Protein AF-A0AAX0YWP4-F1 (afdb_monomer)

Structure (mmCIF, N/CA/C/O backbone):
data_AF-A0AAX0YWP4-F1
#
_entry.id   AF-A0AAX0YWP4-F1
#
loop_
_atom_site.group_PDB
_atom_site.id
_atom_site.type_symbol
_atom_site.label_atom_id
_atom_site.label_alt_id
_atom_site.label_comp_id
_atom_site.label_asym_id
_atom_site.label_entity_id
_atom_site.label_seq_id
_atom_site.pdbx_PDB_ins_code
_atom_site.Cartn_x
_atom_site.Cartn_y
_atom_site.Cartn_z
_atom_site.occupancy
_atom_site.B_iso_or_equiv
_atom_site.auth_seq_id
_atom_site.auth_comp_id
_atom_site.auth_asym_id
_atom_site.auth_atom_id
_atom_site.pdbx_PDB_model_num
ATOM 1 N N . MET A 1 1 ? 90.630 24.408 -26.986 1.00 45.34 1 MET A N 1
ATOM 2 C CA . MET A 1 1 ? 89.270 24.966 -26.785 1.00 45.34 1 MET A CA 1
ATOM 3 C C . MET A 1 1 ? 88.287 23.837 -26.490 1.00 45.34 1 MET A C 1
ATOM 5 O O . MET A 1 1 ? 87.975 23.056 -27.379 1.00 45.34 1 MET A O 1
ATOM 9 N N . ALA A 1 2 ? 87.842 23.709 -25.238 1.00 42.16 2 ALA A N 1
ATOM 10 C CA . ALA A 1 2 ? 86.960 22.633 -24.781 1.00 42.16 2 ALA A CA 1
ATOM 11 C C . ALA A 1 2 ? 85.475 23.024 -24.917 1.00 42.16 2 ALA A C 1
ATOM 13 O O . ALA A 1 2 ? 85.025 23.992 -24.305 1.00 42.16 2 ALA A O 1
ATOM 14 N N . ARG A 1 3 ? 84.688 22.260 -25.690 1.00 45.00 3 ARG A N 1
ATOM 15 C CA . ARG A 1 3 ? 83.223 22.409 -25.766 1.00 45.00 3 ARG A CA 1
ATOM 16 C C . ARG A 1 3 ? 82.549 21.549 -24.692 1.00 45.00 3 ARG A C 1
ATOM 18 O O . ARG A 1 3 ? 82.460 20.331 -24.817 1.00 45.00 3 ARG A O 1
ATOM 25 N N . ARG A 1 4 ? 82.041 22.203 -23.642 1.00 46.50 4 ARG A N 1
ATOM 26 C CA . ARG A 1 4 ? 81.184 21.608 -22.601 1.00 46.50 4 ARG A CA 1
ATOM 27 C C . ARG A 1 4 ? 79.872 21.090 -23.213 1.00 46.50 4 ARG A C 1
ATOM 29 O O . ARG A 1 4 ? 79.006 21.880 -23.581 1.00 46.50 4 ARG A O 1
ATOM 36 N N . ARG A 1 5 ? 79.687 19.767 -23.261 1.00 52.66 5 ARG A N 1
ATOM 37 C CA . ARG A 1 5 ? 78.381 19.130 -23.499 1.00 52.66 5 ARG A CA 1
ATOM 38 C C . ARG A 1 5 ? 77.558 19.188 -22.208 1.00 52.66 5 ARG A C 1
ATOM 40 O O . ARG A 1 5 ? 77.853 18.487 -21.247 1.00 52.66 5 ARG A O 1
ATOM 47 N N . ARG A 1 6 ? 76.523 20.032 -22.175 1.00 51.22 6 ARG A N 1
ATOM 48 C CA . ARG A 1 6 ? 75.499 20.015 -21.118 1.00 51.22 6 ARG A CA 1
ATOM 49 C C . ARG A 1 6 ? 74.566 18.827 -21.356 1.00 51.22 6 ARG A C 1
ATOM 51 O O . ARG A 1 6 ? 73.762 18.848 -22.284 1.00 51.22 6 ARG A O 1
ATOM 58 N N . SER A 1 7 ? 74.651 17.813 -20.500 1.00 51.97 7 SER A N 1
ATOM 59 C CA . SER A 1 7 ? 73.658 16.744 -20.413 1.00 51.97 7 SER A CA 1
ATOM 60 C C . SER A 1 7 ? 72.328 17.321 -19.916 1.00 51.97 7 SER A C 1
ATOM 62 O O . SER A 1 7 ? 72.178 17.642 -18.734 1.00 51.97 7 SER A O 1
ATOM 64 N N . ARG A 1 8 ? 71.340 17.458 -20.802 1.00 53.09 8 ARG A N 1
ATOM 65 C CA . ARG A 1 8 ? 69.950 17.688 -20.397 1.00 53.09 8 ARG A CA 1
ATOM 66 C C . ARG A 1 8 ? 69.374 16.358 -19.908 1.00 53.09 8 ARG A C 1
ATOM 68 O O . ARG A 1 8 ? 68.879 15.562 -20.695 1.00 53.09 8 ARG A O 1
ATOM 75 N N . ARG A 1 9 ? 69.451 16.115 -18.596 1.00 51.19 9 ARG A N 1
ATOM 76 C CA . ARG A 1 9 ? 68.627 15.108 -17.913 1.00 51.19 9 ARG A CA 1
ATOM 77 C C . ARG A 1 9 ? 67.165 15.530 -18.070 1.00 51.19 9 ARG A C 1
ATOM 79 O O . ARG A 1 9 ? 66.702 16.420 -17.358 1.00 51.19 9 ARG A O 1
ATOM 86 N N . SER A 1 10 ? 66.440 14.908 -18.999 1.00 46.84 10 SER A N 1
ATOM 87 C CA . SER A 1 10 ? 64.981 14.988 -19.006 1.00 46.84 10 SER A CA 1
ATOM 88 C C . SER A 1 10 ? 64.471 14.264 -17.759 1.00 46.84 10 SER A C 1
ATOM 90 O O . SER A 1 10 ? 64.474 13.034 -17.690 1.00 46.84 10 SER A O 1
ATOM 92 N N . LYS A 1 11 ? 64.065 15.028 -16.743 1.00 46.12 11 LYS A N 1
ATOM 93 C CA . LYS A 1 11 ? 63.246 14.516 -15.643 1.00 46.12 11 LYS A CA 1
ATOM 94 C C . LYS A 1 11 ? 61.941 13.978 -16.245 1.00 46.12 11 LYS A C 1
ATOM 96 O O . LYS A 1 11 ? 61.057 14.762 -16.577 1.00 46.12 11 LYS A O 1
ATOM 101 N N . ARG A 1 12 ? 61.815 12.652 -16.374 1.00 47.72 12 ARG A N 1
ATOM 102 C CA . ARG A 1 12 ? 60.510 11.982 -16.465 1.00 47.72 12 ARG A CA 1
ATOM 103 C C . ARG A 1 12 ? 59.766 12.293 -15.165 1.00 47.72 12 ARG A C 1
ATOM 105 O O . ARG A 1 12 ? 60.051 11.704 -14.128 1.00 47.72 12 ARG A O 1
ATOM 112 N N . ARG A 1 13 ? 58.868 13.278 -15.205 1.00 43.34 13 ARG A N 1
ATOM 113 C CA . ARG A 1 13 ? 57.856 13.484 -14.166 1.00 43.34 13 ARG A CA 1
ATOM 114 C C . ARG A 1 13 ? 56.865 12.327 -14.283 1.00 43.34 13 ARG A C 1
ATOM 116 O O . ARG A 1 13 ? 56.026 12.333 -15.177 1.00 43.34 13 ARG A O 1
ATOM 123 N N . SER A 1 14 ? 56.978 11.332 -13.407 1.00 47.78 14 SER A N 1
ATOM 124 C CA . SER A 1 14 ? 55.885 10.399 -13.142 1.00 47.78 14 SER A CA 1
ATOM 125 C C . SER A 1 14 ? 54.759 11.187 -12.475 1.00 47.78 14 SER A C 1
ATOM 127 O O . SER A 1 14 ? 54.803 11.475 -11.279 1.00 47.78 14 SER A O 1
ATOM 129 N N . SER A 1 15 ? 53.773 11.592 -13.267 1.00 45.72 15 SER A N 1
ATOM 130 C CA . SER A 1 15 ? 52.517 12.163 -12.787 1.00 45.72 15 SER A CA 1
ATOM 131 C C . SER A 1 15 ? 51.652 11.055 -12.167 1.00 45.72 15 SER A C 1
ATOM 133 O O . SER A 1 15 ? 50.608 10.701 -12.702 1.00 45.72 15 SER A O 1
ATOM 135 N N . ASN A 1 16 ? 52.081 10.503 -11.029 1.00 45.38 16 ASN A N 1
ATOM 136 C CA . ASN A 1 16 ? 51.267 9.627 -10.175 1.00 45.38 16 ASN A CA 1
ATOM 137 C C . ASN A 1 16 ? 50.416 10.468 -9.209 1.00 45.38 16 ASN A C 1
ATOM 139 O O . ASN A 1 16 ? 50.448 10.287 -7.997 1.00 45.38 16 ASN A O 1
ATOM 143 N N . GLY A 1 17 ? 49.675 11.426 -9.759 1.00 49.25 17 GLY A N 1
ATOM 144 C CA . GLY A 1 17 ? 48.792 12.322 -9.019 1.00 49.25 17 GLY A CA 1
ATOM 145 C C . GLY A 1 17 ? 47.368 12.252 -9.549 1.00 49.25 17 GLY A C 1
ATOM 146 O O . GLY A 1 17 ? 46.850 13.275 -9.964 1.00 49.25 17 GLY A O 1
ATOM 147 N N . ASN A 1 18 ? 46.785 11.048 -9.648 1.00 52.53 18 ASN A N 1
ATOM 148 C CA . ASN A 1 18 ? 45.332 10.862 -9.825 1.00 52.53 18 ASN A CA 1
ATOM 149 C C . ASN A 1 18 ? 44.840 9.408 -9.626 1.00 52.53 18 ASN A C 1
ATOM 151 O O . ASN A 1 18 ? 43.768 9.045 -10.109 1.00 52.53 18 ASN A O 1
ATOM 155 N N . SER A 1 19 ? 45.602 8.554 -8.928 1.00 62.81 19 SER A N 1
ATOM 156 C CA . SER A 1 19 ? 45.279 7.118 -8.808 1.00 62.81 19 SER A CA 1
ATOM 157 C C . SER A 1 19 ? 43.918 6.876 -8.138 1.00 62.81 19 SER A C 1
ATOM 159 O O . SER A 1 19 ? 43.088 6.146 -8.663 1.00 62.81 19 SER A O 1
ATOM 161 N N . TYR A 1 20 ? 43.619 7.588 -7.046 1.00 69.12 20 TYR A N 1
ATOM 162 C CA . TYR A 1 20 ? 42.338 7.439 -6.345 1.00 69.12 20 TYR A CA 1
ATOM 163 C C . TYR A 1 20 ? 41.142 7.988 -7.134 1.00 69.12 20 TYR A C 1
ATOM 165 O O . TYR A 1 20 ? 40.104 7.340 -7.193 1.00 69.12 20 TYR A O 1
ATOM 173 N N . GLY A 1 21 ? 41.280 9.152 -7.779 1.00 74.00 21 GLY A N 1
ATOM 174 C CA . GLY A 1 21 ? 40.200 9.740 -8.581 1.00 74.00 21 GLY A CA 1
ATOM 175 C C . GLY A 1 21 ? 39.881 8.923 -9.835 1.00 74.00 21 GLY A C 1
ATOM 176 O O . GLY A 1 21 ? 38.715 8.720 -10.162 1.00 74.00 21 GLY A O 1
ATOM 177 N N . SER A 1 22 ? 40.911 8.396 -10.505 1.00 76.12 22 SER A N 1
ATOM 178 C CA . SER A 1 22 ? 40.728 7.490 -11.645 1.00 76.12 22 SER A CA 1
ATOM 179 C C . SER A 1 22 ? 40.123 6.151 -11.225 1.00 76.12 22 SER A C 1
ATOM 181 O O . SER A 1 22 ? 39.215 5.679 -11.900 1.00 76.12 22 SER A O 1
ATOM 183 N N . PHE A 1 23 ? 40.530 5.597 -10.080 1.00 80.06 23 PHE A N 1
ATOM 184 C CA . PHE A 1 23 ? 39.940 4.377 -9.531 1.00 80.06 23 PHE A CA 1
ATOM 185 C C . PHE A 1 23 ? 38.462 4.554 -9.148 1.00 80.06 23 PHE A C 1
ATOM 187 O O . PHE A 1 23 ? 37.637 3.719 -9.505 1.00 80.06 23 PHE A O 1
ATOM 194 N N . LEU A 1 24 ? 38.097 5.654 -8.476 1.00 83.12 24 LEU A N 1
ATOM 195 C CA . LEU A 1 24 ? 36.700 5.946 -8.124 1.00 83.12 24 LEU A CA 1
ATOM 196 C C . LEU A 1 24 ? 35.819 6.120 -9.364 1.00 83.12 24 LEU A C 1
ATOM 198 O O . LEU A 1 24 ? 34.713 5.585 -9.413 1.00 83.12 24 LEU A O 1
ATOM 202 N N . LEU A 1 25 ? 36.318 6.828 -10.379 1.00 82.12 25 LEU A N 1
ATOM 203 C CA . LEU A 1 25 ? 35.610 6.995 -11.644 1.00 82.12 25 LEU A CA 1
ATOM 204 C C . LEU A 1 25 ? 35.451 5.653 -12.371 1.00 82.12 25 LEU A C 1
ATOM 206 O O . LEU A 1 25 ? 34.367 5.359 -12.872 1.00 82.12 25 LEU A O 1
ATOM 210 N N . GLN A 1 26 ? 36.488 4.812 -12.373 1.00 81.44 26 GLN A N 1
ATOM 211 C CA . GLN A 1 26 ? 36.418 3.478 -12.963 1.00 81.44 26 GLN A CA 1
ATOM 212 C C . GLN A 1 26 ? 35.432 2.563 -12.232 1.00 81.44 26 GLN A C 1
ATOM 214 O O . GLN A 1 26 ? 34.631 1.877 -12.868 1.00 81.44 26 GLN A O 1
ATOM 219 N N . ALA A 1 27 ? 35.439 2.582 -10.898 1.00 82.31 27 ALA A N 1
ATOM 220 C CA . ALA A 1 27 ? 34.488 1.839 -10.080 1.00 82.31 27 ALA A CA 1
ATOM 221 C C . ALA A 1 27 ? 33.047 2.306 -10.338 1.00 82.31 27 ALA A C 1
ATOM 223 O O . ALA A 1 27 ? 32.171 1.475 -10.559 1.00 82.31 27 ALA A O 1
ATOM 224 N N . PHE A 1 28 ? 32.804 3.619 -10.393 1.00 83.88 28 PHE A N 1
ATOM 225 C CA . PHE A 1 28 ? 31.483 4.184 -10.680 1.00 83.88 28 PHE A CA 1
ATOM 226 C C . PHE A 1 28 ? 30.962 3.787 -12.067 1.00 83.88 28 PHE A C 1
ATOM 228 O O . PHE A 1 28 ? 29.824 3.331 -12.197 1.00 83.88 28 PHE A O 1
ATOM 235 N N . VAL A 1 29 ? 31.802 3.909 -13.099 1.00 81.06 29 VAL A N 1
ATOM 236 C CA . VAL A 1 29 ? 31.464 3.478 -14.462 1.00 81.06 29 VAL A CA 1
ATOM 237 C C . VAL A 1 29 ? 31.166 1.983 -14.479 1.00 81.06 29 VAL A C 1
ATOM 239 O O . VAL A 1 29 ? 30.127 1.578 -14.987 1.00 81.06 29 VAL A O 1
ATOM 242 N N . THR A 1 30 ? 32.007 1.164 -13.848 1.00 79.06 30 THR A N 1
ATOM 243 C CA . THR A 1 30 ? 31.821 -0.293 -13.784 1.00 79.06 30 THR A CA 1
ATOM 244 C C . THR A 1 30 ? 30.529 -0.681 -13.055 1.00 79.06 30 THR A C 1
ATOM 246 O O . THR A 1 30 ? 29.804 -1.552 -13.526 1.00 79.06 30 THR A O 1
ATOM 249 N N . VAL A 1 31 ? 30.175 -0.011 -11.954 1.00 82.69 31 VAL A N 1
ATOM 250 C CA . VAL A 1 31 ? 28.895 -0.228 -11.255 1.00 82.69 31 VAL A CA 1
ATOM 251 C C . VAL A 1 31 ? 27.713 0.187 -12.127 1.00 82.69 31 VAL A C 1
ATOM 253 O O . VAL A 1 31 ? 26.734 -0.547 -12.207 1.00 82.69 31 VAL A O 1
ATOM 256 N N . THR A 1 32 ? 27.808 1.323 -12.819 1.00 77.62 32 THR A N 1
ATOM 257 C CA . THR A 1 32 ? 26.760 1.797 -13.738 1.00 77.62 32 THR A CA 1
ATOM 258 C C . THR A 1 32 ? 26.533 0.791 -14.864 1.00 77.62 32 THR A C 1
ATOM 260 O O . THR A 1 32 ? 25.402 0.423 -15.164 1.00 77.62 32 THR A O 1
ATOM 263 N N . VAL A 1 33 ? 27.621 0.289 -15.441 1.00 74.69 33 VAL A N 1
ATOM 264 C CA . VAL A 1 33 ? 27.629 -0.752 -16.468 1.00 74.69 33 VAL A CA 1
ATOM 265 C C . VAL A 1 33 ? 26.945 -2.032 -15.964 1.00 74.69 33 VAL A C 1
ATOM 267 O O . VAL A 1 33 ? 26.064 -2.571 -16.635 1.00 74.69 33 VAL A O 1
ATOM 270 N N . LEU A 1 34 ? 27.306 -2.503 -14.766 1.00 80.06 34 LEU A N 1
ATOM 271 C CA . LEU A 1 34 ? 26.672 -3.670 -14.145 1.00 80.06 34 LEU A CA 1
ATOM 272 C C . LEU A 1 34 ? 25.181 -3.423 -13.893 1.00 80.06 34 LEU A C 1
ATOM 274 O O . LEU A 1 34 ? 24.367 -4.305 -14.152 1.00 80.06 34 LEU A O 1
ATOM 278 N N . LEU A 1 35 ? 24.807 -2.222 -13.450 1.00 81.88 35 LEU A N 1
ATOM 279 C CA . LEU A 1 35 ? 23.417 -1.845 -13.215 1.00 81.88 35 LEU A CA 1
ATOM 280 C C . LEU A 1 35 ? 22.602 -1.854 -14.508 1.00 81.88 35 LEU A C 1
ATOM 282 O O . LEU A 1 35 ? 21.461 -2.284 -14.475 1.00 81.88 35 LEU A O 1
ATOM 286 N N . VAL A 1 36 ? 23.165 -1.456 -15.649 1.00 79.00 36 VAL A N 1
ATOM 287 C CA . VAL A 1 36 ? 22.478 -1.540 -16.949 1.00 79.00 36 VAL A CA 1
ATOM 288 C C . VAL A 1 36 ? 22.310 -2.994 -17.405 1.00 79.00 36 VAL A C 1
ATOM 290 O O . VAL A 1 36 ? 21.219 -3.395 -17.821 1.00 79.00 36 VAL A O 1
ATOM 293 N N . LEU A 1 37 ? 23.371 -3.802 -17.312 1.00 77.31 37 LEU A N 1
ATOM 294 C CA . LEU A 1 37 ? 23.334 -5.217 -17.697 1.00 77.31 37 LEU A CA 1
ATOM 295 C C . LEU A 1 37 ? 22.335 -6.004 -16.848 1.00 77.31 37 LEU A C 1
ATOM 297 O O . LEU A 1 37 ? 21.422 -6.639 -17.373 1.00 77.31 37 LEU A O 1
ATOM 301 N N . PHE A 1 38 ? 22.481 -5.936 -15.526 1.00 84.25 38 PHE A N 1
ATOM 302 C CA . PHE A 1 38 ? 21.567 -6.611 -14.616 1.00 84.25 38 PHE A CA 1
ATOM 303 C C . PHE A 1 38 ? 20.199 -5.941 -14.600 1.00 84.25 38 PHE A C 1
ATOM 305 O O . PHE A 1 38 ? 19.199 -6.633 -14.481 1.00 84.25 38 PHE A O 1
ATOM 312 N N . GLY A 1 39 ? 20.131 -4.623 -14.760 1.00 83.31 39 GLY A N 1
ATOM 313 C CA . GLY A 1 39 ? 18.889 -3.860 -14.783 1.00 83.31 39 GLY A CA 1
ATOM 314 C C . GLY A 1 39 ? 17.995 -4.258 -15.943 1.00 83.31 39 GLY A C 1
ATOM 315 O O . GLY A 1 39 ? 16.829 -4.544 -15.716 1.00 83.31 39 GLY A O 1
ATOM 316 N N . SER A 1 40 ? 18.530 -4.363 -17.162 1.00 83.00 40 SER A N 1
ATOM 317 C CA . SER A 1 40 ? 17.752 -4.804 -18.330 1.00 83.00 40 SER A CA 1
ATOM 318 C C . SER A 1 40 ? 17.212 -6.230 -18.163 1.00 83.00 40 SER A C 1
ATOM 320 O O . SER A 1 40 ? 16.027 -6.476 -18.403 1.00 83.00 40 SER A O 1
ATOM 322 N N . LEU A 1 41 ? 18.039 -7.149 -17.651 1.00 86.56 41 LEU A N 1
ATOM 323 C CA . LEU A 1 41 ? 17.612 -8.503 -17.294 1.00 86.56 41 LEU A CA 1
ATOM 324 C C . LEU A 1 41 ? 16.525 -8.483 -16.207 1.00 86.56 41 LEU A C 1
ATOM 326 O O . LEU A 1 41 ? 15.501 -9.152 -16.339 1.00 86.56 41 LEU A O 1
ATOM 330 N N . LEU A 1 42 ? 16.721 -7.698 -15.145 1.00 87.94 42 LEU A N 1
ATOM 331 C CA . LEU A 1 42 ? 15.770 -7.551 -14.046 1.00 87.94 42 LEU A CA 1
ATOM 332 C C . LEU A 1 42 ? 14.448 -6.961 -14.529 1.00 87.94 42 LEU A C 1
ATOM 334 O O . LEU A 1 42 ? 13.404 -7.464 -14.135 1.00 87.94 42 LEU A O 1
ATOM 338 N N . THR A 1 43 ? 14.457 -5.956 -15.406 1.00 86.00 43 THR A N 1
ATOM 339 C CA . THR A 1 43 ? 13.242 -5.389 -16.007 1.00 86.00 43 THR A CA 1
ATOM 340 C C . THR A 1 43 ? 12.444 -6.467 -16.731 1.00 86.00 43 THR A C 1
ATOM 342 O O . THR A 1 43 ? 11.227 -6.539 -16.564 1.00 86.00 43 THR A O 1
ATOM 345 N N . PHE A 1 44 ? 13.115 -7.352 -17.472 1.00 87.06 44 PHE A N 1
ATOM 346 C CA . PHE A 1 44 ? 12.458 -8.466 -18.151 1.00 87.06 44 PHE A CA 1
ATOM 347 C C . PHE A 1 44 ? 11.921 -9.519 -17.168 1.00 87.06 44 PHE A C 1
ATOM 349 O O . PHE A 1 44 ? 10.785 -9.975 -17.306 1.00 87.06 44 PHE A O 1
ATOM 356 N N . ILE A 1 45 ? 12.692 -9.864 -16.129 1.00 90.12 45 ILE A N 1
ATOM 357 C CA . ILE A 1 45 ? 12.251 -10.768 -15.053 1.00 90.12 45 ILE A CA 1
ATOM 358 C C . ILE A 1 45 ? 11.024 -10.193 -14.338 1.00 90.12 45 ILE A C 1
ATOM 360 O O . ILE A 1 45 ? 10.034 -10.900 -14.147 1.00 90.12 45 ILE A O 1
ATOM 364 N N . PHE A 1 46 ? 11.055 -8.914 -13.962 1.00 88.62 46 PHE A N 1
ATOM 365 C CA . PHE A 1 46 ? 9.936 -8.250 -13.307 1.00 88.62 46 PHE A CA 1
ATOM 366 C C . PHE A 1 46 ? 8.717 -8.200 -14.212 1.00 88.62 46 PHE A C 1
ATOM 368 O O . PHE A 1 46 ? 7.628 -8.536 -13.754 1.00 88.62 46 PHE A O 1
ATOM 375 N N . TRP A 1 47 ? 8.881 -7.879 -15.494 1.00 90.69 47 TRP A N 1
ATOM 376 C CA . TRP A 1 47 ? 7.778 -7.968 -16.440 1.00 90.69 47 TRP A CA 1
ATOM 377 C C . TRP A 1 47 ? 7.160 -9.366 -16.473 1.00 90.69 47 TRP A C 1
ATOM 379 O O . TRP A 1 47 ? 5.947 -9.474 -16.332 1.00 90.69 47 TRP A O 1
ATOM 389 N N . LEU A 1 48 ? 7.957 -10.437 -16.553 1.00 90.75 48 LEU A N 1
ATOM 390 C CA . LEU A 1 48 ? 7.439 -11.810 -16.512 1.00 90.75 48 LEU A CA 1
ATOM 391 C C . LEU A 1 48 ? 6.699 -12.121 -15.203 1.00 90.75 48 LEU A C 1
ATOM 393 O O . LEU A 1 48 ? 5.635 -12.746 -15.227 1.00 90.75 48 LEU A O 1
ATOM 397 N N . ILE A 1 49 ? 7.227 -11.677 -14.058 1.00 90.12 49 ILE A N 1
ATOM 398 C CA . ILE A 1 49 ? 6.577 -11.839 -12.748 1.00 90.12 49 ILE A CA 1
ATOM 399 C C . ILE A 1 49 ? 5.224 -11.123 -12.737 1.00 90.12 49 ILE A C 1
ATOM 401 O O . ILE A 1 49 ? 4.210 -11.722 -12.362 1.00 90.12 49 ILE A O 1
ATOM 405 N N . PHE A 1 50 ? 5.192 -9.861 -13.163 1.00 88.75 50 PHE A N 1
ATOM 406 C CA . PHE A 1 50 ? 3.981 -9.051 -13.183 1.00 88.75 50 PHE A CA 1
ATOM 407 C C . PHE A 1 50 ? 2.978 -9.562 -14.214 1.00 88.75 50 PHE A C 1
ATOM 409 O O . PHE A 1 50 ? 1.801 -9.643 -13.893 1.00 88.75 50 PHE A O 1
ATOM 416 N N . GLU A 1 51 ? 3.405 -10.008 -15.391 1.00 89.69 51 GLU A N 1
ATOM 417 C CA . GLU A 1 51 ? 2.537 -10.586 -16.421 1.00 89.69 51 GLU A CA 1
ATOM 418 C C . GLU A 1 51 ? 1.933 -11.924 -15.960 1.00 89.69 51 GLU A C 1
ATOM 420 O O . GLU A 1 51 ? 0.733 -12.175 -16.102 1.00 89.69 51 GLU A O 1
ATOM 425 N N . ARG A 1 52 ? 2.720 -12.767 -15.280 1.00 89.25 52 ARG A N 1
ATOM 426 C CA . ARG A 1 52 ? 2.190 -13.983 -14.649 1.00 89.25 52 ARG A CA 1
ATOM 427 C C . ARG A 1 52 ? 1.192 -13.642 -13.546 1.00 89.25 52 ARG A C 1
ATOM 429 O O . ARG A 1 52 ? 0.142 -14.279 -13.458 1.00 89.25 52 ARG A O 1
ATOM 436 N N . LYS A 1 53 ? 1.479 -12.633 -12.722 1.00 85.88 53 LYS A N 1
ATOM 437 C CA . LYS A 1 53 ? 0.550 -12.139 -11.696 1.00 85.88 53 LYS A CA 1
ATOM 438 C C . LYS A 1 53 ? -0.730 -11.584 -12.331 1.00 85.88 53 LYS A C 1
ATOM 440 O O . LYS A 1 53 ? -1.820 -11.903 -11.866 1.00 85.88 53 LYS A O 1
ATOM 445 N N . ASN A 1 54 ? -0.605 -10.866 -13.445 1.00 85.69 54 ASN A N 1
ATOM 446 C CA . ASN A 1 54 ? -1.682 -10.257 -14.224 1.00 85.69 54 ASN A CA 1
ATOM 447 C C . ASN A 1 54 ? -2.736 -11.270 -14.679 1.00 85.69 54 ASN A C 1
ATOM 449 O O . ASN A 1 54 ? -3.931 -10.974 -14.629 1.00 85.69 54 ASN A O 1
ATOM 453 N N . SER A 1 55 ? -2.296 -12.470 -15.079 1.00 81.50 55 SER A N 1
ATOM 454 C CA . SER A 1 55 ? -3.182 -13.569 -15.495 1.00 81.50 55 SER A CA 1
ATOM 455 C C . SER A 1 55 ? -4.102 -14.071 -14.375 1.00 81.50 55 SER A C 1
ATOM 457 O O . SER A 1 55 ? -5.187 -14.578 -14.644 1.00 81.50 55 SER A O 1
ATOM 459 N N . ARG A 1 56 ? -3.686 -13.897 -13.115 1.00 80.88 56 ARG A N 1
ATOM 460 C CA . ARG A 1 56 ? -4.432 -14.308 -11.918 1.00 80.88 56 ARG A CA 1
ATOM 461 C C . ARG A 1 56 ? -5.258 -13.179 -11.315 1.00 80.88 56 ARG A C 1
ATOM 463 O O . ARG A 1 56 ? -6.054 -13.426 -10.414 1.00 80.88 56 ARG A O 1
ATOM 470 N N . LEU A 1 57 ? -5.054 -11.942 -11.767 1.00 78.69 57 LEU A N 1
ATOM 471 C CA . LEU A 1 57 ? -5.810 -10.806 -11.263 1.00 78.69 57 LEU A CA 1
ATOM 472 C C . LEU A 1 57 ? -7.249 -10.878 -11.791 1.00 78.69 57 LEU A C 1
ATOM 474 O O . LEU A 1 57 ? -7.443 -11.003 -13.008 1.00 78.69 57 LEU A O 1
ATOM 478 N N . PRO A 1 58 ? -8.260 -10.723 -10.920 1.00 75.50 58 PRO A N 1
ATOM 479 C CA . PRO A 1 58 ? -9.646 -10.691 -11.351 1.00 75.50 58 PRO A CA 1
ATOM 480 C C . PRO A 1 58 ? -9.876 -9.533 -12.328 1.00 75.50 58 PRO A C 1
ATOM 482 O O . PRO A 1 58 ? -9.266 -8.455 -12.235 1.00 75.50 58 PRO A O 1
ATOM 485 N N . LYS A 1 59 ? -10.753 -9.775 -13.305 1.00 78.19 59 LYS A N 1
ATOM 486 C CA . LYS A 1 59 ? -11.277 -8.729 -14.184 1.00 78.19 59 LYS A CA 1
ATOM 487 C C . LYS A 1 59 ? -12.336 -7.970 -13.397 1.00 78.19 59 LYS A C 1
ATOM 489 O O . LYS A 1 59 ? -13.484 -8.394 -13.327 1.00 78.19 59 LYS A O 1
ATOM 494 N N . VAL A 1 60 ? -11.915 -6.886 -12.761 1.00 79.44 60 VAL A N 1
ATOM 495 C CA . VAL A 1 60 ? -12.803 -6.033 -11.978 1.00 79.44 60 VAL A CA 1
ATOM 496 C C . VAL A 1 60 ? -13.480 -5.044 -12.918 1.00 79.44 60 VAL A C 1
ATOM 498 O O . VAL A 1 60 ? -12.803 -4.352 -13.672 1.00 79.44 60 VAL A O 1
ATOM 501 N N . ARG A 1 61 ? -14.816 -5.026 -12.897 1.00 71.00 61 ARG A N 1
ATOM 502 C CA . ARG A 1 61 ? -15.647 -4.084 -13.667 1.00 71.00 61 ARG A CA 1
ATOM 503 C C . ARG A 1 61 ? -16.252 -2.975 -12.802 1.00 71.00 61 ARG A C 1
ATOM 505 O O . ARG A 1 61 ? -16.819 -2.045 -13.349 1.00 71.00 61 ARG A O 1
ATOM 512 N N . SER A 1 62 ? -16.169 -3.101 -11.478 1.00 72.56 62 SER A N 1
ATOM 513 C CA . SER A 1 62 ? -16.812 -2.205 -10.515 1.00 72.56 62 SER A CA 1
ATOM 514 C C . SER A 1 62 ? -15.976 -2.100 -9.245 1.00 72.56 62 SER A C 1
ATOM 516 O O . SER A 1 62 ? -15.358 -3.087 -8.840 1.00 72.56 62 SER A O 1
ATOM 518 N N . ILE A 1 63 ? -16.008 -0.937 -8.592 1.00 75.19 63 ILE A N 1
ATOM 519 C CA . ILE A 1 63 ? -15.381 -0.732 -7.281 1.00 75.19 63 ILE A CA 1
ATOM 520 C C . ILE A 1 63 ? -15.978 -1.646 -6.203 1.00 75.19 63 ILE A C 1
ATOM 522 O O . ILE A 1 63 ? -15.254 -2.097 -5.322 1.00 75.19 63 ILE A O 1
ATOM 526 N N . THR A 1 64 ? -17.242 -2.049 -6.370 1.00 76.56 64 THR A N 1
ATOM 527 C CA . THR A 1 64 ? -17.939 -2.970 -5.458 1.00 76.56 64 THR A CA 1
ATOM 528 C C . THR A 1 64 ? -17.306 -4.361 -5.385 1.00 76.56 64 THR A C 1
ATOM 530 O O . THR A 1 64 ? -17.533 -5.119 -4.449 1.00 76.56 64 THR A O 1
ATOM 533 N N . ALA A 1 65 ? -16.441 -4.714 -6.342 1.00 80.50 65 ALA A N 1
ATOM 534 C CA . ALA A 1 65 ? -15.647 -5.938 -6.255 1.00 80.50 65 ALA A CA 1
ATOM 535 C C . ALA A 1 65 ? -14.636 -5.919 -5.090 1.00 80.50 65 ALA A C 1
ATOM 537 O O . ALA A 1 65 ? -14.071 -6.962 -4.749 1.00 80.50 65 ALA A O 1
ATOM 538 N N . PHE A 1 66 ? -14.375 -4.745 -4.509 1.00 86.31 66 PHE A N 1
ATOM 539 C CA . PHE A 1 66 ? -13.503 -4.567 -3.354 1.00 86.31 66 PHE A CA 1
ATOM 540 C C . PHE A 1 66 ? -14.269 -4.406 -2.042 1.00 86.31 66 PHE A C 1
ATOM 542 O O . PHE A 1 66 ? -13.616 -4.370 -1.004 1.00 86.31 66 PHE A O 1
ATOM 549 N N . ASP A 1 67 ? -15.604 -4.389 -2.059 1.00 85.06 67 ASP A N 1
ATOM 550 C CA . ASP A 1 67 ? -16.424 -4.246 -0.853 1.00 85.06 67 ASP A CA 1
ATOM 551 C C . ASP A 1 67 ? -16.170 -5.379 0.148 1.00 85.06 67 ASP A C 1
ATOM 553 O O . ASP A 1 67 ? -15.582 -6.426 -0.169 1.00 85.06 67 ASP A O 1
ATOM 557 N N . HIS A 1 68 ? -16.587 -5.168 1.395 1.00 87.25 68 HIS A N 1
ATOM 558 C CA . HIS A 1 68 ? -16.502 -6.192 2.429 1.00 87.25 68 HIS A CA 1
ATOM 559 C C . HIS A 1 68 ? -17.196 -7.481 1.996 1.00 87.25 68 HIS A C 1
ATOM 561 O O . HIS A 1 68 ? -18.290 -7.476 1.435 1.00 87.25 68 HIS A O 1
ATOM 567 N N . THR A 1 69 ? -16.552 -8.608 2.285 1.00 89.75 69 THR A N 1
ATOM 568 C CA . THR A 1 69 ? -17.215 -9.908 2.152 1.00 89.75 69 THR A CA 1
ATOM 569 C C . THR A 1 69 ? -18.262 -10.078 3.254 1.00 89.75 69 THR A C 1
ATOM 571 O O . THR A 1 69 ? -18.112 -9.509 4.332 1.00 89.75 69 THR A O 1
ATOM 574 N N . ASP A 1 70 ? -19.272 -10.932 3.062 1.00 89.62 70 ASP A N 1
ATOM 575 C CA . ASP A 1 70 ? -20.298 -11.192 4.093 1.00 89.62 70 ASP A CA 1
ATOM 576 C C . ASP A 1 70 ? -19.692 -11.584 5.450 1.00 89.62 70 ASP A C 1
ATOM 578 O O . ASP A 1 70 ? -20.191 -11.220 6.518 1.00 89.62 70 ASP A O 1
ATOM 582 N N . ARG A 1 71 ? -18.567 -12.309 5.412 1.00 91.44 71 ARG A N 1
ATOM 583 C CA . ARG A 1 71 ? -17.801 -12.696 6.602 1.00 91.44 71 ARG A CA 1
ATOM 584 C C . ARG A 1 71 ? -17.141 -11.496 7.277 1.00 91.44 71 ARG A C 1
ATOM 586 O O . ARG A 1 71 ? -17.137 -11.433 8.502 1.00 91.44 71 ARG A O 1
ATOM 593 N N . GLU A 1 72 ? -16.573 -10.572 6.507 1.00 91.00 72 GLU A N 1
ATOM 594 C CA . GLU A 1 72 ? -15.991 -9.327 7.024 1.00 91.00 72 GLU A CA 1
ATOM 595 C C . GLU A 1 72 ? -17.078 -8.424 7.607 1.00 91.00 72 GLU A C 1
ATOM 597 O O . GLU A 1 72 ? -16.949 -7.999 8.749 1.00 91.00 72 GLU A O 1
ATOM 602 N N . THR A 1 73 ? -18.192 -8.235 6.898 1.00 90.81 73 THR A N 1
ATOM 603 C CA . THR A 1 73 ? -19.344 -7.460 7.378 1.00 90.81 73 THR A CA 1
ATOM 604 C C . THR A 1 73 ? -19.905 -8.036 8.678 1.00 90.81 73 THR A C 1
ATOM 606 O O . THR A 1 73 ? -20.156 -7.305 9.634 1.00 90.81 73 THR A O 1
ATOM 609 N N . SER A 1 74 ? -20.033 -9.364 8.767 1.00 91.75 74 SER A N 1
ATOM 610 C CA . SER A 1 74 ? -20.471 -10.041 9.996 1.00 91.75 74 SER A CA 1
ATOM 611 C C . SER A 1 74 ? -19.509 -9.798 11.163 1.00 91.75 74 SER A C 1
ATOM 613 O O . SER A 1 74 ? -19.951 -9.561 12.287 1.00 91.75 74 SER A O 1
ATOM 615 N N . LYS A 1 75 ? -18.194 -9.816 10.909 1.00 92.81 75 LYS A N 1
ATOM 616 C CA . LYS A 1 75 ? -17.173 -9.518 11.924 1.00 92.81 75 LYS A CA 1
ATOM 617 C C . LYS A 1 75 ? -17.204 -8.058 12.364 1.00 92.81 75 LYS A C 1
ATOM 619 O O . LYS A 1 75 ? -17.166 -7.807 13.563 1.00 92.81 75 LYS A O 1
ATOM 624 N N . ILE A 1 76 ? -17.319 -7.120 11.426 1.00 91.50 76 ILE A N 1
ATOM 625 C CA . ILE A 1 76 ? -17.461 -5.684 11.704 1.00 91.50 76 ILE A CA 1
ATOM 626 C C . ILE A 1 76 ? -18.673 -5.454 12.609 1.00 91.50 76 ILE A C 1
ATOM 628 O O . ILE A 1 76 ? -18.559 -4.819 13.655 1.00 91.50 76 ILE A O 1
ATOM 632 N N . ASN A 1 77 ? -19.819 -6.045 12.268 1.00 91.44 77 ASN A N 1
ATOM 633 C CA . ASN A 1 77 ? -21.035 -5.929 13.070 1.00 91.44 77 ASN A CA 1
ATOM 634 C C . ASN A 1 77 ? -20.874 -6.546 14.466 1.00 91.44 77 ASN A C 1
ATOM 636 O O . ASN A 1 77 ? -21.305 -5.949 15.453 1.00 91.44 77 ASN A O 1
ATOM 640 N N . ALA A 1 78 ? -20.217 -7.705 14.574 1.00 93.19 78 ALA A N 1
ATOM 641 C CA . ALA A 1 78 ? -19.935 -8.338 15.860 1.00 93.19 78 ALA A CA 1
ATOM 642 C C . ALA A 1 78 ? -19.006 -7.483 16.741 1.00 93.19 78 ALA A C 1
ATOM 644 O O . ALA A 1 78 ? -19.288 -7.310 17.928 1.00 93.19 78 ALA A O 1
ATOM 645 N N . LEU A 1 79 ? -17.945 -6.911 16.161 1.00 92.00 79 LEU A N 1
ATOM 646 C CA . LEU A 1 79 ? -17.017 -6.007 16.848 1.00 92.00 79 LEU A CA 1
ATOM 647 C C . LEU A 1 79 ? -17.729 -4.737 17.315 1.00 92.00 79 LEU A C 1
ATOM 649 O O . LEU A 1 79 ? -17.651 -4.399 18.491 1.00 92.00 79 LEU A O 1
ATOM 653 N N . ARG A 1 80 ? -18.518 -4.089 16.448 1.00 92.12 80 ARG A N 1
ATOM 654 C CA . ARG A 1 80 ? -19.316 -2.903 16.809 1.00 92.12 80 ARG A CA 1
ATOM 655 C C . ARG A 1 80 ? -20.308 -3.196 17.937 1.00 92.12 80 ARG A C 1
ATOM 657 O O . ARG A 1 80 ? -20.434 -2.407 18.873 1.00 92.12 80 ARG A O 1
ATOM 664 N N . ALA A 1 81 ? -20.985 -4.343 17.891 1.00 92.19 81 ALA A N 1
ATOM 665 C CA . ALA A 1 81 ? -21.898 -4.766 18.952 1.00 92.19 81 ALA A CA 1
ATOM 666 C C . ALA A 1 81 ? -21.168 -5.107 20.265 1.00 92.19 81 ALA A C 1
ATOM 668 O O . ALA A 1 81 ? -21.734 -4.948 21.347 1.00 92.19 81 ALA A O 1
ATOM 669 N N . SER A 1 82 ? -19.933 -5.610 20.195 1.00 93.31 82 SER A N 1
ATOM 670 C CA . SER A 1 82 ? -19.081 -5.856 21.364 1.00 93.31 82 SER A CA 1
ATOM 671 C C . SER A 1 82 ? -18.612 -4.542 21.992 1.00 93.31 82 SER A C 1
ATOM 673 O O . SER A 1 82 ? -18.887 -4.298 23.165 1.00 93.31 82 SER A O 1
ATOM 675 N N . LEU A 1 83 ? -18.036 -3.642 21.191 1.00 92.25 83 LEU A N 1
ATOM 676 C CA . LEU A 1 83 ? -17.606 -2.307 21.613 1.00 92.25 83 LEU A CA 1
ATOM 677 C C . LEU A 1 83 ? -18.749 -1.528 22.264 1.00 92.25 83 LEU A C 1
ATOM 679 O O . LEU A 1 83 ? -18.596 -0.995 23.359 1.00 92.25 83 LEU A O 1
ATOM 683 N N . SER A 1 84 ? -19.940 -1.540 21.654 1.00 93.00 84 SER A N 1
ATOM 684 C CA . SER A 1 84 ? -21.117 -0.893 22.240 1.00 93.00 84 SER A CA 1
ATOM 685 C C . SER A 1 84 ? -21.455 -1.439 23.632 1.00 93.00 84 SER A C 1
ATOM 687 O O . SER A 1 84 ? -21.806 -0.658 24.514 1.00 93.00 84 SER A O 1
ATOM 689 N N . ARG A 1 85 ? -21.310 -2.750 23.871 1.00 94.44 85 ARG A N 1
ATOM 690 C CA . ARG A 1 85 ? -21.516 -3.345 25.202 1.00 94.44 85 ARG A CA 1
ATOM 691 C C . ARG A 1 85 ? -20.460 -2.880 26.203 1.00 94.44 85 ARG A C 1
ATOM 693 O O . ARG A 1 85 ? -20.827 -2.541 27.327 1.00 94.44 85 ARG A O 1
ATOM 700 N N . HIS A 1 86 ? -19.192 -2.819 25.803 1.00 91.31 86 HIS A N 1
ATOM 701 C CA . HIS A 1 86 ? -18.111 -2.329 26.660 1.00 91.31 86 HIS A CA 1
ATOM 702 C C . HIS A 1 86 ? -18.289 -0.849 27.022 1.00 91.31 86 HIS A C 1
ATOM 704 O O . HIS A 1 86 ? -18.239 -0.510 28.203 1.00 91.31 86 HIS A O 1
ATOM 710 N N . TYR A 1 87 ? -18.609 0.020 26.058 1.00 92.06 87 TYR A N 1
ATOM 711 C CA . TYR A 1 87 ? -18.884 1.431 26.348 1.00 92.06 87 TYR A CA 1
ATOM 712 C C . TYR A 1 87 ? -20.117 1.621 27.228 1.00 92.06 87 TYR A C 1
ATOM 714 O O . TYR A 1 87 ? -20.072 2.405 28.172 1.00 92.06 87 TYR A O 1
ATOM 722 N N . ASN A 1 88 ? -21.200 0.879 26.974 1.00 93.62 88 ASN A N 1
ATOM 723 C CA . ASN A 1 88 ? -22.385 0.925 27.833 1.00 93.62 88 ASN A CA 1
ATOM 724 C C . ASN A 1 88 ? -22.045 0.489 29.264 1.00 93.62 88 ASN A C 1
ATOM 726 O O . ASN A 1 88 ? -22.578 1.045 30.223 1.00 93.62 88 ASN A O 1
ATOM 730 N N . ARG A 1 89 ? -21.143 -0.488 29.429 1.00 94.69 89 ARG A N 1
ATOM 731 C CA . ARG A 1 89 ? -20.692 -0.920 30.752 1.00 94.69 89 ARG A CA 1
ATOM 732 C C . ARG A 1 89 ? -19.843 0.142 31.446 1.00 94.69 89 ARG A C 1
ATOM 734 O O . ARG A 1 89 ? -20.057 0.370 32.633 1.00 94.69 89 ARG A O 1
ATOM 741 N N . LEU A 1 90 ? -18.937 0.804 30.730 1.00 92.00 90 LEU A N 1
ATOM 742 C CA . LEU A 1 90 ? -18.155 1.920 31.272 1.00 92.00 90 LEU A CA 1
ATOM 743 C C . LEU A 1 90 ? -19.052 3.096 31.688 1.00 92.00 90 LEU A C 1
ATOM 745 O O . LEU A 1 90 ? -18.886 3.618 32.788 1.00 92.00 90 LEU A O 1
ATOM 749 N N . ASP A 1 91 ? -20.052 3.450 30.876 1.00 91.50 91 ASP A N 1
ATOM 750 C CA . ASP A 1 91 ? -21.046 4.482 31.215 1.00 91.50 91 ASP A CA 1
ATOM 751 C C . ASP A 1 91 ? -21.877 4.083 32.446 1.00 91.50 91 ASP A C 1
ATOM 753 O O . ASP A 1 91 ? -22.137 4.902 33.328 1.00 91.50 91 ASP A O 1
ATOM 757 N N . GLN A 1 92 ? -22.243 2.803 32.566 1.00 94.12 92 GLN A N 1
ATOM 758 C CA . GLN A 1 92 ? -22.925 2.301 33.756 1.00 94.12 92 GLN A CA 1
ATOM 759 C C . GLN A 1 92 ? -22.037 2.386 35.002 1.00 94.12 92 GLN A C 1
ATOM 761 O O . GLN A 1 92 ? -22.516 2.815 36.045 1.00 94.12 92 GLN A O 1
ATOM 766 N N . ILE A 1 93 ? -20.755 2.020 34.908 1.00 92.50 93 ILE A N 1
ATOM 767 C CA . ILE A 1 93 ? -19.791 2.154 36.013 1.00 92.50 93 ILE A CA 1
ATOM 768 C C . ILE A 1 93 ? -19.662 3.621 36.439 1.00 92.50 93 ILE A C 1
ATOM 770 O O . ILE A 1 93 ? -19.627 3.918 37.633 1.00 92.50 93 ILE A O 1
ATOM 774 N N . GLU A 1 94 ? -19.621 4.544 3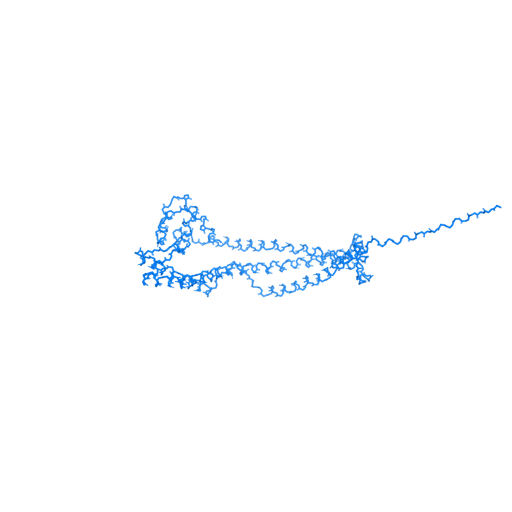5.479 1.00 91.81 94 GLU A N 1
ATOM 775 C CA . GLU A 1 94 ? -19.548 5.974 35.762 1.00 91.81 94 GLU A CA 1
ATOM 776 C C . GLU A 1 94 ? -20.806 6.497 36.469 1.00 91.81 94 GLU A C 1
ATOM 778 O O . GLU A 1 94 ? -20.689 7.221 37.459 1.00 91.81 94 GLU A O 1
ATOM 783 N N . LYS A 1 95 ? -21.997 6.092 36.016 1.00 93.25 95 LYS A N 1
ATOM 784 C CA . LYS A 1 95 ? -23.272 6.423 36.674 1.00 93.25 95 LYS A CA 1
ATOM 785 C C . LYS A 1 95 ? -23.367 5.820 38.071 1.00 93.25 95 LYS A C 1
ATOM 787 O O . LYS A 1 95 ? -23.725 6.513 39.019 1.00 93.25 95 LYS A O 1
ATOM 792 N N . ASP A 1 96 ? -23.030 4.541 38.197 1.00 92.75 96 ASP A N 1
ATOM 793 C CA . ASP A 1 96 ? -23.100 3.799 39.450 1.00 92.75 96 ASP A CA 1
ATOM 794 C C . ASP A 1 96 ? -22.115 4.353 40.487 1.00 92.75 96 ASP A C 1
ATOM 796 O O . ASP A 1 96 ? -22.417 4.324 41.677 1.00 92.75 96 ASP A O 1
ATOM 800 N N . GLY A 1 97 ? -20.949 4.833 40.050 1.00 90.62 97 GLY A N 1
ATOM 801 C CA . GLY A 1 97 ? -19.909 5.417 40.895 1.00 90.62 97 GLY A CA 1
ATOM 802 C C . GLY A 1 97 ? -19.975 6.937 41.040 1.00 90.62 97 GLY A C 1
ATOM 803 O O . GLY A 1 97 ? -19.016 7.517 41.542 1.00 90.62 97 GLY A O 1
ATOM 804 N N . ALA A 1 98 ? -21.049 7.602 40.604 1.00 89.62 98 ALA A N 1
ATOM 805 C CA . ALA A 1 98 ? -21.159 9.065 40.645 1.00 89.62 98 ALA A CA 1
ATOM 806 C C . ALA A 1 98 ? -21.053 9.653 42.068 1.00 89.62 98 ALA A C 1
ATOM 808 O O . ALA A 1 98 ? -20.652 10.802 42.240 1.00 89.62 98 ALA A O 1
ATOM 809 N N . ASP A 1 99 ? -21.386 8.858 43.086 1.00 91.88 99 ASP A N 1
ATOM 810 C CA . ASP A 1 99 ? -21.262 9.179 44.510 1.00 91.88 99 ASP A CA 1
ATOM 811 C C . ASP A 1 99 ? -19.836 8.990 45.063 1.00 91.88 99 ASP A C 1
ATOM 813 O O . ASP A 1 99 ? -19.519 9.447 46.164 1.00 91.88 99 ASP A O 1
ATOM 817 N N . LEU A 1 100 ? -18.951 8.327 44.314 1.00 90.88 100 LEU A N 1
ATOM 818 C CA . LEU A 1 100 ? -17.589 8.023 44.735 1.00 90.88 100 LEU A CA 1
ATOM 819 C C . LEU A 1 100 ? -16.619 9.143 44.346 1.00 90.88 100 LEU A C 1
ATOM 821 O O . LEU A 1 100 ? -16.594 9.640 43.221 1.00 90.88 100 LEU A O 1
ATOM 825 N N . ARG A 1 101 ? -15.716 9.488 45.271 1.00 90.38 101 ARG A N 1
ATOM 826 C CA . ARG A 1 101 ? -14.627 10.433 44.996 1.00 90.38 101 ARG A CA 1
ATOM 827 C C . ARG A 1 101 ? -13.664 9.848 43.955 1.00 90.38 101 ARG A C 1
ATOM 829 O O . ARG A 1 101 ? -13.124 8.760 44.165 1.00 90.38 101 ARG A O 1
ATOM 836 N N . LYS A 1 102 ? -13.402 10.590 42.876 1.00 90.50 102 LYS A N 1
ATOM 837 C CA . LYS A 1 102 ? -12.376 10.268 41.869 1.00 90.50 102 LYS A CA 1
ATOM 838 C C . LYS A 1 102 ? -11.003 10.833 42.266 1.00 90.50 102 LYS A C 1
ATOM 840 O O . LYS A 1 102 ? -10.906 11.810 43.013 1.00 90.50 102 LYS A O 1
ATOM 845 N N . ARG A 1 103 ? -9.943 10.181 41.797 1.00 89.62 103 ARG A N 1
ATOM 846 C CA . ARG A 1 103 ? -8.542 10.613 41.880 1.00 89.62 103 ARG A CA 1
ATOM 847 C C . ARG A 1 103 ? -8.191 11.513 40.684 1.00 89.62 103 ARG A C 1
ATOM 849 O O . ARG A 1 103 ? -8.963 11.624 39.736 1.00 89.62 103 ARG A O 1
ATOM 856 N N . ASN A 1 104 ? -7.004 12.121 40.713 1.00 86.25 104 ASN A N 1
ATOM 857 C CA . ASN A 1 104 ? -6.526 13.016 39.648 1.00 86.25 104 ASN A CA 1
ATOM 858 C C . ASN A 1 104 ? -6.302 12.313 38.297 1.00 86.25 104 ASN A C 1
ATOM 860 O O . ASN A 1 104 ? -6.297 12.976 37.268 1.00 86.25 104 ASN A O 1
ATOM 864 N N . ASP A 1 105 ? -6.125 10.992 38.292 1.00 85.62 105 ASP A N 1
ATOM 865 C CA . ASP A 1 105 ? -5.994 10.166 37.086 1.00 85.62 105 ASP A CA 1
ATOM 866 C C . ASP A 1 105 ? -7.350 9.712 36.511 1.00 85.62 105 ASP A C 1
ATOM 868 O O . ASP A 1 105 ? -7.390 8.929 35.569 1.00 85.62 105 ASP A O 1
ATOM 872 N N . GLY A 1 106 ? -8.468 10.180 37.078 1.00 84.62 106 GLY A N 1
ATOM 873 C CA . GLY A 1 106 ? -9.823 9.865 36.616 1.00 84.62 106 GLY A CA 1
ATOM 874 C C . GLY A 1 106 ? -10.410 8.561 37.169 1.00 84.62 106 GLY A C 1
ATOM 875 O O . GLY A 1 106 ? -11.610 8.334 37.014 1.00 84.62 106 GLY A O 1
ATOM 876 N N . LEU A 1 107 ? -9.616 7.740 37.868 1.00 90.75 107 LEU A N 1
ATOM 877 C CA . LEU A 1 107 ? -10.067 6.500 38.510 1.00 90.75 107 LEU A CA 1
ATOM 878 C C . LEU A 1 107 ? -10.753 6.766 39.860 1.00 90.75 107 LEU A C 1
ATOM 880 O O . LEU A 1 107 ? -10.534 7.791 40.507 1.00 90.75 107 LEU A O 1
ATOM 884 N N . PHE A 1 108 ? -11.581 5.833 40.329 1.00 92.81 108 PHE A N 1
ATOM 885 C CA . PHE A 1 108 ? -12.249 5.950 41.628 1.00 92.81 108 PHE A CA 1
ATOM 886 C C . PHE A 1 108 ? -11.261 5.779 42.790 1.00 92.81 108 PHE A C 1
ATOM 888 O O . PHE A 1 108 ? -10.250 5.084 42.679 1.00 92.81 108 PHE A O 1
ATOM 895 N N . ASN A 1 109 ? -11.548 6.384 43.944 1.00 91.38 109 ASN A N 1
ATOM 896 C CA . ASN A 1 109 ? -10.745 6.176 45.145 1.00 91.38 109 ASN A CA 1
ATOM 897 C C . ASN A 1 109 ? -10.856 4.716 45.637 1.00 91.38 109 ASN A C 1
ATOM 899 O O . ASN A 1 109 ? -11.938 4.222 45.974 1.00 91.38 109 ASN A O 1
ATOM 903 N N . GLU A 1 110 ? -9.710 4.039 45.725 1.00 89.12 110 GLU A N 1
ATOM 904 C CA . GLU A 1 110 ? -9.586 2.630 46.118 1.00 89.12 110 GLU A CA 1
ATOM 905 C C . GLU A 1 110 ? -9.831 2.363 47.608 1.00 89.12 110 GLU A C 1
ATOM 907 O O . GLU A 1 110 ? -9.914 1.203 48.012 1.00 89.12 110 GLU A O 1
ATOM 912 N N . GLN A 1 111 ? -9.967 3.408 48.430 1.00 88.88 111 GLN A N 1
ATOM 913 C CA . GLN A 1 111 ? -10.353 3.267 49.839 1.00 88.88 111 GLN A CA 1
ATOM 914 C C . GLN A 1 111 ? -11.741 2.627 49.998 1.00 88.88 111 GLN A C 1
ATOM 916 O O . GLN A 1 111 ? -12.018 1.998 51.017 1.00 88.88 111 GLN A O 1
ATOM 921 N N . SER A 1 112 ? -12.607 2.748 48.985 1.00 90.31 112 SER A N 1
ATOM 922 C CA . SER A 1 112 ? -13.895 2.055 48.943 1.00 90.31 112 SER A CA 1
ATOM 923 C C . SER A 1 112 ? -13.777 0.722 48.194 1.00 90.31 112 SER A C 1
ATOM 925 O O . SER A 1 112 ? -13.203 0.652 47.105 1.00 90.31 112 SER A O 1
ATOM 927 N N . GLN A 1 113 ? -14.382 -0.346 48.731 1.00 92.31 113 GLN A N 1
ATOM 928 C CA . GLN A 1 113 ? -14.425 -1.645 48.040 1.00 92.31 113 GLN A CA 1
ATOM 929 C C . GLN A 1 113 ? -15.076 -1.531 46.652 1.00 92.31 113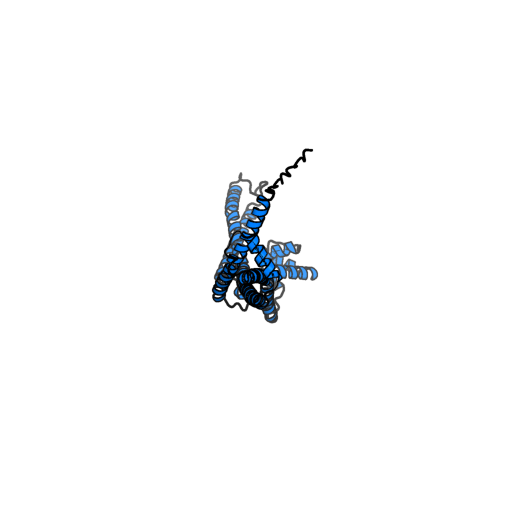 GLN A C 1
ATOM 931 O O . GLN A 1 113 ? -14.641 -2.189 45.708 1.00 92.31 113 GLN A O 1
ATOM 936 N N . ARG A 1 114 ? -16.095 -0.671 46.522 1.00 93.06 114 ARG A N 1
ATOM 937 C CA . ARG A 1 114 ? -16.806 -0.405 45.266 1.00 93.06 114 ARG A CA 1
ATOM 938 C C . ARG A 1 114 ? -15.907 0.292 44.241 1.00 93.06 114 ARG A C 1
ATOM 940 O O . ARG A 1 114 ? -15.806 -0.191 43.119 1.00 93.06 114 ARG A O 1
ATOM 947 N N . GLY A 1 115 ? -15.179 1.336 44.647 1.00 92.94 115 GLY A N 1
ATOM 948 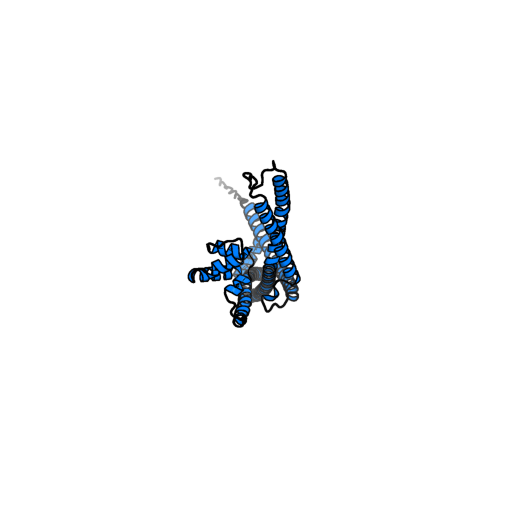C CA . GLY A 1 115 ? -14.218 2.034 43.789 1.00 92.94 115 GLY A CA 1
ATOM 949 C C . GLY A 1 115 ? -13.081 1.128 43.314 1.00 92.94 115 GLY A C 1
ATOM 950 O O . GLY A 1 115 ? -12.757 1.124 42.131 1.00 92.94 115 GLY A O 1
ATOM 951 N N . ARG A 1 116 ? -12.540 0.271 44.194 1.00 94.25 116 ARG A N 1
ATOM 952 C CA . ARG A 1 116 ? -11.529 -0.724 43.795 1.00 94.25 116 ARG A CA 1
ATOM 953 C C . ARG A 1 116 ? -12.068 -1.715 42.754 1.00 94.25 116 ARG A C 1
ATOM 955 O O . ARG A 1 116 ? -11.366 -2.013 41.794 1.00 94.25 116 ARG A O 1
ATOM 962 N N . ARG A 1 117 ? -13.303 -2.210 42.915 1.00 95.50 117 ARG A N 1
ATOM 963 C CA . ARG A 1 117 ? -13.940 -3.116 41.936 1.00 95.50 117 ARG A CA 1
ATOM 964 C C . ARG A 1 117 ? -14.142 -2.442 40.579 1.00 95.50 117 ARG A C 1
ATOM 966 O O . ARG A 1 117 ? -13.801 -3.041 39.567 1.00 95.50 117 ARG A O 1
ATOM 973 N N . PHE A 1 118 ? -14.632 -1.203 40.564 1.00 96.00 118 PHE A N 1
ATOM 974 C CA . PHE A 1 118 ? -14.804 -0.443 39.325 1.00 96.00 118 PHE A CA 1
ATOM 975 C C . PHE A 1 118 ? -13.479 -0.172 38.616 1.00 96.00 118 PHE A C 1
ATOM 977 O O . PHE A 1 118 ? -13.401 -0.364 37.409 1.00 96.00 118 PHE A O 1
ATOM 984 N N . ASN A 1 119 ? -12.417 0.180 39.343 1.00 94.81 119 ASN A N 1
ATOM 985 C CA . ASN A 1 119 ? -11.104 0.387 38.730 1.00 94.81 119 ASN A CA 1
ATOM 986 C C . ASN A 1 119 ? -10.550 -0.892 38.091 1.00 94.81 119 ASN A C 1
ATOM 988 O O . ASN A 1 119 ? -10.020 -0.826 36.987 1.00 94.81 119 ASN A O 1
ATOM 992 N N . LEU A 1 120 ? -10.695 -2.049 38.748 1.00 95.31 120 LEU A N 1
ATOM 993 C CA . LEU A 1 120 ? -10.285 -3.337 38.172 1.00 95.31 120 LEU A CA 1
ATOM 994 C C . LEU A 1 120 ? -11.074 -3.671 36.902 1.00 95.31 120 LEU A C 1
ATOM 996 O O . LEU A 1 120 ? -10.515 -4.189 35.941 1.00 95.31 120 LEU A O 1
ATOM 1000 N N . GLU A 1 121 ? -12.371 -3.366 36.890 1.00 95.44 121 GLU A N 1
ATOM 1001 C CA . GLU A 1 121 ? -13.215 -3.586 35.720 1.00 95.44 121 GLU A CA 1
ATOM 1002 C C . GLU A 1 121 ? -12.850 -2.638 34.568 1.00 95.44 121 GLU A C 1
ATOM 1004 O O . GLU A 1 121 ? -12.712 -3.093 33.436 1.00 95.44 121 GLU A O 1
ATOM 1009 N N . ILE A 1 122 ? -12.587 -1.358 34.851 1.00 93.62 122 ILE A N 1
ATOM 1010 C CA . ILE A 1 122 ? -12.090 -0.386 33.864 1.00 93.62 122 ILE A CA 1
ATOM 1011 C C . ILE A 1 122 ? -10.744 -0.843 33.288 1.00 93.62 122 ILE A C 1
ATOM 1013 O O . ILE A 1 122 ? -10.577 -0.866 32.073 1.00 93.62 122 ILE A O 1
ATOM 1017 N N . GLN A 1 123 ? -9.804 -1.261 34.140 1.00 95.06 123 GLN A N 1
ATOM 1018 C CA . GLN A 1 123 ? -8.487 -1.750 33.714 1.00 95.06 123 GLN A CA 1
ATOM 1019 C C . GLN A 1 123 ? -8.563 -3.022 32.868 1.00 95.06 123 GLN A C 1
ATOM 1021 O O . GLN A 1 123 ? -7.667 -3.273 32.069 1.00 95.06 123 GLN A O 1
ATOM 1026 N N . ARG A 1 124 ? -9.622 -3.820 33.029 1.00 95.81 124 ARG A N 1
ATOM 1027 C CA . ARG A 1 124 ? -9.882 -4.981 32.180 1.00 95.81 124 ARG A CA 1
ATOM 1028 C C . ARG A 1 124 ? -10.526 -4.587 30.850 1.00 95.81 124 ARG A C 1
ATOM 1030 O O . ARG A 1 124 ? -10.111 -5.088 29.816 1.00 95.81 124 ARG A O 1
ATOM 1037 N N . ILE A 1 125 ? -11.533 -3.715 30.878 1.00 94.50 125 ILE A N 1
ATOM 1038 C CA . ILE A 1 125 ? -12.316 -3.352 29.690 1.00 94.50 125 ILE A CA 1
ATOM 1039 C C . ILE A 1 125 ? -11.525 -2.438 28.745 1.00 94.50 125 ILE A C 1
ATOM 1041 O O . ILE A 1 125 ? -11.639 -2.586 27.536 1.00 94.50 125 ILE A O 1
ATOM 1045 N N . SER A 1 126 ? -10.724 -1.508 29.270 1.00 91.88 126 SER A N 1
ATOM 1046 C CA . SER A 1 126 ? -9.973 -0.545 28.451 1.00 91.88 126 SER A CA 1
ATOM 1047 C C . SER A 1 126 ? -9.079 -1.205 27.388 1.00 91.88 126 SER A C 1
ATOM 1049 O O . SER A 1 126 ? -9.248 -0.872 26.220 1.00 91.88 126 SER A O 1
ATOM 1051 N N . PRO A 1 127 ? -8.194 -2.171 27.716 1.00 94.00 127 PRO A N 1
ATOM 1052 C CA . PRO A 1 127 ? -7.378 -2.822 26.690 1.00 94.00 127 PRO A CA 1
ATOM 1053 C C . PRO A 1 127 ? -8.211 -3.666 25.713 1.00 94.00 127 PRO A C 1
ATOM 1055 O O . PRO A 1 127 ? -7.853 -3.765 24.543 1.00 94.00 127 PRO A O 1
ATOM 1058 N N . GLU A 1 128 ? -9.331 -4.251 26.162 1.00 94.38 128 GLU A N 1
ATOM 1059 C CA . GLU A 1 128 ? -10.252 -4.993 25.286 1.00 94.38 128 GLU A CA 1
ATOM 1060 C C . GLU A 1 128 ? -10.916 -4.058 24.253 1.00 94.38 128 GLU A C 1
ATOM 1062 O O . GLU A 1 128 ? -11.122 -4.461 23.108 1.00 94.38 128 GLU A O 1
ATOM 1067 N N . ILE A 1 129 ? -11.229 -2.811 24.632 1.00 93.31 129 ILE A N 1
ATOM 1068 C CA . ILE A 1 129 ? -11.732 -1.781 23.711 1.00 93.31 129 ILE A CA 1
ATOM 1069 C C . ILE A 1 129 ? -10.657 -1.416 22.690 1.00 93.31 129 ILE A C 1
ATOM 1071 O O . ILE A 1 129 ? -10.935 -1.494 21.496 1.00 93.31 129 ILE A O 1
ATOM 1075 N N . ASP A 1 130 ? -9.442 -1.090 23.135 1.00 91.38 130 ASP A N 1
ATOM 1076 C CA . ASP A 1 130 ? -8.349 -0.681 22.242 1.00 91.38 130 ASP A CA 1
ATOM 1077 C C . ASP A 1 130 ? -8.044 -1.768 21.188 1.00 91.38 130 ASP A C 1
ATOM 1079 O O . ASP A 1 130 ? -7.880 -1.487 19.996 1.00 91.38 130 ASP A O 1
ATOM 1083 N N . GLU A 1 131 ? -8.026 -3.041 21.600 1.00 95.25 131 GLU A N 1
ATOM 1084 C CA . GLU A 1 131 ? -7.833 -4.183 20.698 1.00 95.25 131 GLU A CA 1
ATOM 1085 C C . GLU A 1 131 ? -8.992 -4.337 19.696 1.00 95.25 131 GLU A C 1
ATOM 1087 O O . GLU A 1 131 ? -8.773 -4.597 18.503 1.00 95.25 131 GLU A O 1
ATOM 1092 N N . GLN A 1 132 ? -10.234 -4.173 20.158 1.00 94.44 132 GLN A N 1
ATOM 1093 C CA . GLN A 1 132 ? -11.422 -4.270 19.309 1.00 94.44 132 GLN A CA 1
ATOM 1094 C C . GLN A 1 132 ? -11.527 -3.099 18.326 1.00 94.44 132 GLN A C 1
ATOM 1096 O O . GLN A 1 132 ? -11.901 -3.326 17.175 1.00 94.44 132 GLN A O 1
ATOM 1101 N N . GLU A 1 133 ? -11.173 -1.879 18.734 1.00 90.31 133 GLU A N 1
ATOM 1102 C CA . GLU A 1 133 ? -11.094 -0.701 17.864 1.00 90.31 133 GLU A CA 1
ATOM 1103 C C . GLU A 1 133 ? -10.022 -0.883 16.786 1.00 90.31 133 GLU A C 1
ATOM 1105 O O . GLU A 1 133 ? -10.292 -0.681 15.601 1.00 90.31 133 GLU A O 1
ATOM 1110 N N . SER A 1 134 ? -8.829 -1.350 17.169 1.00 91.38 134 SER A N 1
ATOM 1111 C CA . SER A 1 134 ? -7.758 -1.660 16.216 1.00 91.38 134 SER A CA 1
ATOM 1112 C C . SER A 1 134 ? -8.196 -2.728 15.208 1.00 91.38 134 SER A C 1
ATOM 1114 O O . SER A 1 134 ? -8.003 -2.578 13.998 1.00 91.38 134 SER A O 1
ATOM 1116 N N . SER A 1 135 ? -8.860 -3.780 15.692 1.00 92.25 135 SER A N 1
ATOM 1117 C CA . SER A 1 135 ? -9.417 -4.831 14.841 1.00 92.25 135 SER A CA 1
ATOM 1118 C C . SER A 1 135 ? -10.493 -4.290 13.900 1.00 92.25 135 SER A C 1
ATOM 1120 O O . SER A 1 135 ? -10.503 -4.638 12.720 1.00 92.25 135 SER A O 1
ATOM 1122 N N . LEU A 1 136 ? -11.391 -3.437 14.397 1.00 90.56 136 LEU A N 1
ATOM 1123 C CA . LEU A 1 136 ? -12.451 -2.820 13.604 1.00 90.56 136 LEU A CA 1
ATOM 1124 C C . LEU A 1 136 ? -11.859 -1.966 12.479 1.00 90.56 136 LEU A C 1
ATOM 1126 O O . LEU A 1 136 ? -12.199 -2.189 11.320 1.00 90.56 136 LEU A O 1
ATOM 1130 N N . SER A 1 137 ? -10.915 -1.083 12.812 1.00 87.81 137 SER A N 1
ATOM 1131 C CA . SER A 1 137 ? -10.206 -0.241 11.845 1.00 87.81 137 SER A CA 1
ATOM 1132 C C . SER A 1 137 ? -9.504 -1.075 10.769 1.00 87.81 137 SER A C 1
ATOM 1134 O O . SER A 1 137 ? -9.605 -0.773 9.579 1.00 87.81 137 SER A O 1
ATOM 1136 N N . TYR A 1 138 ? -8.861 -2.182 11.158 1.00 91.81 138 TYR A N 1
ATOM 1137 C CA . TYR A 1 138 ? -8.258 -3.110 10.203 1.00 91.81 138 TYR A CA 1
ATOM 1138 C C . TYR A 1 138 ? -9.286 -3.675 9.217 1.00 91.81 138 TYR A C 1
ATOM 1140 O O . TYR A 1 138 ? -9.036 -3.670 8.011 1.00 91.81 138 TYR A O 1
ATOM 1148 N N . TYR A 1 139 ? -10.431 -4.167 9.709 1.00 88.69 139 TYR A N 1
ATOM 1149 C CA . TYR A 1 139 ? -11.462 -4.740 8.842 1.00 88.69 139 TYR A CA 1
ATOM 1150 C C . TYR A 1 139 ? -12.096 -3.691 7.931 1.00 88.69 139 TYR A C 1
ATOM 1152 O O . TYR A 1 139 ? -12.333 -4.004 6.767 1.00 88.69 139 TYR A O 1
ATOM 1160 N N . GLU A 1 140 ? -12.326 -2.474 8.428 1.00 86.19 140 GLU A N 1
ATOM 1161 C CA . GLU A 1 140 ? -12.883 -1.351 7.665 1.00 86.19 140 GLU A CA 1
ATOM 1162 C C . GLU A 1 140 ? -11.941 -0.875 6.544 1.00 86.19 140 GLU A C 1
ATOM 1164 O O . GLU A 1 140 ? -12.411 -0.524 5.466 1.00 86.19 140 GLU A O 1
ATOM 1169 N N . ASP A 1 141 ? -10.617 -0.953 6.721 1.00 90.06 141 ASP A N 1
ATOM 1170 C CA . ASP A 1 141 ? -9.643 -0.563 5.686 1.00 90.06 141 ASP A CA 1
ATOM 1171 C C . ASP A 1 141 ? -9.389 -1.657 4.621 1.00 90.06 141 ASP A C 1
ATOM 1173 O O . ASP A 1 141 ? -8.770 -1.400 3.583 1.00 90.06 141 ASP A O 1
ATOM 1177 N N . LEU A 1 142 ? -9.881 -2.890 4.809 1.00 88.88 142 LEU A N 1
ATOM 1178 C CA . LEU A 1 142 ? -9.646 -3.995 3.861 1.00 88.88 142 LEU A CA 1
ATOM 1179 C C . LEU A 1 142 ? -10.052 -3.688 2.404 1.00 88.88 142 LEU A C 1
ATOM 1181 O O . LEU A 1 142 ? -9.279 -4.047 1.507 1.00 88.88 142 LEU A O 1
ATOM 1185 N N . PRO A 1 143 ? -11.205 -3.055 2.107 1.00 88.00 143 PRO A N 1
ATOM 1186 C CA . PRO A 1 143 ? -11.577 -2.659 0.751 1.00 88.00 143 PRO A CA 1
ATOM 1187 C C . PRO A 1 143 ? -10.545 -1.737 0.112 1.00 88.00 143 PRO A C 1
ATOM 1189 O O . PRO A 1 143 ? -10.080 -1.989 -1.002 1.00 88.00 143 PRO A O 1
ATOM 1192 N N . ASN A 1 144 ? -10.097 -0.728 0.858 1.00 87.62 144 ASN A N 1
ATOM 1193 C CA . ASN A 1 144 ? -9.091 0.224 0.407 1.00 87.62 144 ASN A CA 1
ATOM 1194 C C . ASN A 1 144 ? -7.745 -0.454 0.156 1.00 87.62 144 ASN A C 1
ATOM 1196 O O . ASN A 1 144 ? -7.086 -0.177 -0.850 1.00 87.62 144 ASN A O 1
ATOM 1200 N N . GLN A 1 145 ? -7.335 -1.382 1.020 1.00 89.44 145 GLN A N 1
ATOM 1201 C CA . GLN A 1 145 ? -6.121 -2.174 0.814 1.00 89.44 145 GLN A CA 1
ATOM 1202 C C . GLN A 1 145 ? -6.223 -3.051 -0.437 1.00 89.44 145 GLN A C 1
ATOM 1204 O O . GLN A 1 145 ? -5.280 -3.106 -1.236 1.00 89.44 145 GLN A O 1
ATOM 1209 N N . ARG A 1 146 ? -7.370 -3.711 -0.646 1.00 89.56 146 ARG A N 1
ATOM 1210 C CA . ARG A 1 146 ? -7.629 -4.539 -1.832 1.00 89.56 146 ARG A CA 1
ATOM 1211 C C . ARG A 1 146 ? -7.612 -3.701 -3.112 1.00 89.56 146 ARG A C 1
ATOM 1213 O O . ARG A 1 146 ? -6.944 -4.096 -4.071 1.00 89.56 146 ARG A O 1
ATOM 1220 N N . LEU A 1 147 ? -8.242 -2.527 -3.102 1.00 89.25 147 LEU A N 1
ATOM 1221 C CA . LEU A 1 147 ? -8.236 -1.575 -4.212 1.00 89.25 147 LEU A CA 1
ATOM 1222 C C . LEU A 1 147 ? -6.822 -1.065 -4.515 1.00 89.25 147 LEU A C 1
ATOM 1224 O O . LEU A 1 147 ? -6.368 -1.160 -5.654 1.00 89.25 147 LEU A O 1
ATOM 1228 N N . LYS A 1 148 ? -6.091 -0.569 -3.506 1.00 89.50 148 LYS A N 1
ATOM 1229 C CA . LYS A 1 148 ? -4.709 -0.074 -3.659 1.00 89.50 148 LYS A CA 1
ATOM 1230 C C . LYS A 1 148 ? -3.797 -1.147 -4.245 1.00 89.50 148 LYS A C 1
ATOM 1232 O O . LYS A 1 148 ? -3.029 -0.866 -5.164 1.00 89.50 148 LYS A O 1
ATOM 1237 N N . LYS A 1 149 ? -3.905 -2.381 -3.746 1.00 90.44 149 LYS A N 1
ATOM 1238 C CA . LYS A 1 149 ? -3.133 -3.526 -4.239 1.00 90.44 149 LYS A CA 1
ATOM 1239 C C . LYS A 1 149 ? -3.478 -3.862 -5.687 1.00 90.44 149 LYS A C 1
ATOM 1241 O O . LYS A 1 149 ? -2.573 -4.070 -6.489 1.00 90.44 149 LYS A O 1
ATOM 1246 N N . TRP A 1 150 ? -4.764 -3.894 -6.031 1.00 90.44 150 TRP A N 1
ATOM 1247 C CA . TRP A 1 150 ? -5.199 -4.164 -7.400 1.00 90.44 150 TRP A CA 1
ATOM 1248 C C . TRP A 1 150 ? -4.748 -3.072 -8.375 1.00 90.44 150 TRP A C 1
ATOM 1250 O O . TRP A 1 150 ? -4.224 -3.400 -9.440 1.00 90.44 150 TRP A O 1
ATOM 1260 N N . LEU A 1 151 ? -4.891 -1.796 -7.997 1.00 89.88 151 LEU A N 1
ATOM 1261 C CA . LEU A 1 151 ? -4.428 -0.657 -8.792 1.00 89.88 151 LEU A CA 1
ATOM 1262 C C . LEU A 1 151 ? -2.927 -0.744 -9.037 1.00 89.88 151 LEU A C 1
ATOM 1264 O O . LEU A 1 151 ? -2.509 -0.664 -10.186 1.00 89.88 151 LEU A O 1
ATOM 1268 N N . PHE A 1 152 ? -2.140 -0.971 -7.980 1.00 90.81 152 PHE A N 1
ATOM 1269 C CA . PHE A 1 152 ? -0.695 -1.153 -8.084 1.00 90.81 152 PHE A CA 1
ATOM 1270 C C . PHE A 1 152 ? -0.341 -2.296 -9.040 1.00 90.81 152 PHE A C 1
ATOM 1272 O O . PHE A 1 152 ? 0.454 -2.119 -9.958 1.00 90.81 152 PHE A O 1
ATOM 1279 N N . ASP A 1 153 ? -0.953 -3.465 -8.858 1.00 90.00 153 ASP A N 1
ATOM 1280 C CA . ASP A 1 153 ? -0.635 -4.635 -9.670 1.00 90.00 153 ASP A CA 1
ATOM 1281 C C . ASP A 1 153 ? -0.992 -4.426 -11.149 1.00 90.00 153 ASP A C 1
ATOM 1283 O O . ASP A 1 153 ? -0.225 -4.826 -12.025 1.00 90.00 153 ASP A O 1
ATOM 1287 N N . ARG A 1 154 ? -2.124 -3.776 -11.449 1.00 89.75 154 ARG A N 1
ATOM 1288 C CA . ARG A 1 154 ? -2.532 -3.489 -12.832 1.00 89.75 154 ARG A CA 1
ATOM 1289 C C . ARG A 1 154 ? -1.704 -2.389 -13.482 1.00 89.75 154 ARG A C 1
ATOM 1291 O O . ARG A 1 154 ? -1.296 -2.563 -14.632 1.00 89.75 154 ARG A O 1
ATOM 1298 N N . SER A 1 155 ? -1.436 -1.289 -12.784 1.00 90.00 155 SER A N 1
ATOM 1299 C CA . SER A 1 155 ? -0.641 -0.194 -13.343 1.00 90.00 155 SER A CA 1
ATOM 1300 C C . SER A 1 155 ? 0.803 -0.628 -13.586 1.00 90.00 155 SER A C 1
ATOM 1302 O O . SER A 1 155 ? 1.332 -0.360 -14.660 1.00 90.00 155 SER A O 1
ATOM 1304 N N . MET A 1 156 ? 1.412 -1.393 -12.670 1.00 89.88 156 MET A N 1
ATOM 1305 C CA . MET A 1 156 ? 2.773 -1.914 -12.850 1.00 89.88 156 MET A CA 1
ATOM 1306 C C . MET A 1 156 ? 2.898 -2.798 -14.092 1.00 89.88 156 MET A C 1
ATOM 1308 O O . MET A 1 156 ? 3.871 -2.673 -14.831 1.00 89.88 156 MET A O 1
ATOM 1312 N N . VAL A 1 157 ? 1.913 -3.661 -14.373 1.00 91.00 157 VAL A N 1
ATOM 1313 C CA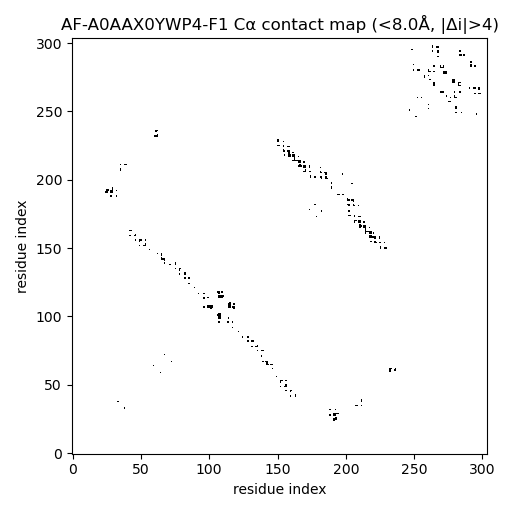 . VAL A 1 157 ? 1.919 -4.488 -15.594 1.00 91.00 157 VAL A CA 1
ATOM 1314 C C . VAL A 1 157 ? 1.934 -3.617 -16.847 1.00 91.00 157 VAL A C 1
ATOM 1316 O O . VAL A 1 157 ? 2.741 -3.848 -17.748 1.00 91.00 157 VAL A O 1
ATOM 1319 N N . LEU A 1 158 ? 1.060 -2.610 -16.911 1.00 89.56 158 LEU A N 1
ATOM 1320 C CA . LEU A 1 158 ? 1.002 -1.692 -18.049 1.00 89.56 158 LEU A CA 1
ATOM 1321 C C . LEU A 1 158 ? 2.313 -0.914 -18.203 1.00 89.56 158 LEU A C 1
ATOM 1323 O O . LEU A 1 158 ? 2.832 -0.803 -19.314 1.00 89.56 158 LEU A O 1
ATOM 1327 N N . SER A 1 159 ? 2.899 -0.462 -17.097 1.00 91.06 159 SER A N 1
ATOM 1328 C CA . SER A 1 159 ? 4.180 0.242 -17.104 1.00 91.06 159 SER A CA 1
ATOM 1329 C C . SER A 1 159 ? 5.340 -0.620 -17.564 1.00 91.06 159 SER A C 1
ATOM 1331 O O . SER A 1 159 ? 6.155 -0.157 -18.357 1.00 91.06 159 SER A O 1
ATOM 1333 N N . PHE A 1 160 ? 5.408 -1.883 -17.139 1.00 90.69 160 PHE A N 1
ATOM 1334 C CA . PHE A 1 160 ? 6.429 -2.804 -17.633 1.00 90.69 160 PHE A CA 1
ATOM 1335 C C . PHE A 1 160 ? 6.251 -3.119 -19.120 1.00 90.69 160 PHE A C 1
ATOM 1337 O O . PHE A 1 160 ? 7.244 -3.182 -19.841 1.00 90.69 160 PHE A O 1
ATOM 1344 N N . ARG A 1 161 ? 5.009 -3.245 -19.609 1.00 91.62 161 ARG A N 1
ATOM 1345 C CA . ARG A 1 161 ? 4.741 -3.406 -21.047 1.00 91.62 161 ARG A CA 1
ATOM 1346 C C . ARG A 1 161 ? 5.233 -2.199 -21.843 1.00 91.62 161 ARG A C 1
ATOM 1348 O O . ARG A 1 161 ? 5.936 -2.385 -22.829 1.00 91.62 161 ARG A O 1
ATOM 1355 N N . ILE A 1 162 ? 4.925 -0.978 -21.397 1.00 92.25 162 ILE A N 1
ATOM 1356 C CA . ILE A 1 162 ? 5.443 0.246 -22.027 1.00 92.25 162 ILE A CA 1
ATOM 1357 C C . ILE A 1 162 ? 6.968 0.295 -21.961 1.00 92.25 162 ILE A C 1
ATOM 1359 O O . ILE A 1 162 ? 7.608 0.566 -22.971 1.00 92.25 162 ILE A O 1
ATOM 1363 N N . SER A 1 163 ? 7.556 0.003 -20.801 1.00 92.38 163 SER A N 1
ATOM 1364 C CA . SER A 1 163 ? 9.007 -0.001 -20.610 1.00 92.38 163 SER A CA 1
ATOM 1365 C C . SER A 1 163 ? 9.696 -0.946 -21.600 1.00 92.38 163 SER A C 1
ATOM 1367 O O . SER A 1 163 ? 10.626 -0.534 -22.288 1.00 92.38 163 SER A O 1
ATOM 1369 N N . ILE A 1 164 ? 9.189 -2.170 -21.769 1.00 91.50 164 ILE A N 1
ATOM 1370 C CA . ILE A 1 164 ? 9.733 -3.134 -22.735 1.00 91.50 164 ILE A CA 1
ATOM 1371 C C . ILE A 1 164 ? 9.513 -2.692 -24.177 1.00 91.50 164 ILE A C 1
ATOM 1373 O O . ILE A 1 164 ? 10.424 -2.824 -24.989 1.00 91.50 164 ILE A O 1
ATOM 1377 N N . LEU A 1 165 ? 8.341 -2.149 -24.511 1.00 94.00 165 LEU A N 1
ATOM 1378 C CA . LEU A 1 165 ? 8.096 -1.623 -25.855 1.00 94.00 165 LEU A CA 1
ATOM 1379 C C . LEU A 1 165 ? 9.073 -0.491 -26.190 1.00 94.00 165 LEU A C 1
ATOM 1381 O O . LEU A 1 165 ? 9.660 -0.501 -27.268 1.00 94.00 165 LEU A O 1
ATOM 1385 N N . ILE A 1 166 ? 9.311 0.430 -25.251 1.00 93.69 166 ILE A N 1
ATOM 1386 C CA . ILE A 1 166 ? 10.317 1.489 -25.394 1.00 93.69 166 ILE A CA 1
ATOM 1387 C C . ILE A 1 166 ? 11.711 0.880 -25.531 1.00 93.69 166 ILE A C 1
ATOM 1389 O O . ILE A 1 166 ? 12.467 1.314 -26.396 1.00 93.69 166 ILE A O 1
ATOM 1393 N N . TYR A 1 167 ? 12.053 -0.130 -24.727 1.00 92.56 167 TYR A N 1
ATOM 1394 C CA . TYR A 1 167 ? 13.343 -0.813 -24.816 1.00 92.56 167 TYR A CA 1
ATOM 1395 C C . TYR A 1 167 ? 13.564 -1.398 -26.215 1.00 92.56 167 TYR A C 1
ATOM 1397 O O . TYR A 1 167 ? 14.545 -1.062 -26.865 1.00 92.56 167 TYR A O 1
ATOM 1405 N N . ILE A 1 168 ? 12.625 -2.208 -26.714 1.00 92.94 168 ILE A N 1
ATOM 1406 C CA . ILE A 1 168 ? 12.729 -2.868 -28.024 1.00 92.94 168 ILE A CA 1
ATOM 1407 C C . ILE A 1 168 ? 12.761 -1.832 -29.155 1.00 92.94 168 ILE A C 1
ATOM 1409 O O . ILE A 1 168 ? 13.607 -1.921 -30.043 1.00 92.94 168 ILE A O 1
ATOM 1413 N N . ALA A 1 169 ? 11.875 -0.832 -29.115 1.00 95.00 169 ALA A N 1
ATOM 1414 C CA . ALA A 1 169 ? 11.792 0.196 -30.150 1.00 95.00 169 ALA A CA 1
ATOM 1415 C C . ALA A 1 169 ? 13.052 1.072 -30.194 1.00 95.00 169 ALA A C 1
ATOM 1417 O O . ALA A 1 169 ? 13.607 1.303 -31.266 1.00 95.00 169 ALA A O 1
ATOM 1418 N N . SER A 1 170 ? 13.534 1.524 -29.033 1.00 92.62 170 SER A N 1
ATOM 1419 C CA . SER A 1 170 ? 14.777 2.297 -28.950 1.00 92.62 170 SER A CA 1
ATOM 1420 C C . SER A 1 170 ? 15.991 1.457 -29.330 1.00 92.62 170 SER A C 1
ATOM 1422 O O . SER A 1 170 ? 16.883 1.970 -29.993 1.00 92.62 170 SER A O 1
ATOM 1424 N N . PHE A 1 171 ? 16.015 0.168 -28.976 1.00 90.94 171 PHE A N 1
ATOM 1425 C CA . PHE A 1 171 ? 17.122 -0.722 -29.323 1.00 90.94 171 PHE A CA 1
ATOM 1426 C C . PHE A 1 171 ? 17.212 -0.889 -30.834 1.00 90.94 171 PHE A C 1
ATOM 1428 O O . PHE A 1 171 ? 18.282 -0.703 -31.406 1.00 90.94 171 PHE A O 1
ATOM 1435 N N . ALA A 1 172 ? 16.080 -1.164 -31.487 1.00 92.56 172 ALA A N 1
ATOM 1436 C CA . ALA A 1 172 ? 16.005 -1.248 -32.939 1.00 92.56 172 ALA A CA 1
ATOM 1437 C C . ALA A 1 172 ? 16.405 0.080 -33.603 1.00 92.56 172 ALA A C 1
ATOM 1439 O O . ALA A 1 172 ? 17.203 0.082 -34.537 1.00 92.56 172 ALA A O 1
ATOM 1440 N N . ALA A 1 173 ? 15.912 1.213 -33.092 1.00 91.94 173 ALA A N 1
ATOM 1441 C CA . ALA A 1 173 ? 16.248 2.531 -33.623 1.00 91.94 173 ALA A CA 1
ATOM 1442 C C . ALA A 1 173 ? 17.745 2.845 -33.495 1.00 91.94 173 ALA A C 1
ATOM 1444 O O . ALA A 1 173 ? 18.365 3.279 -34.46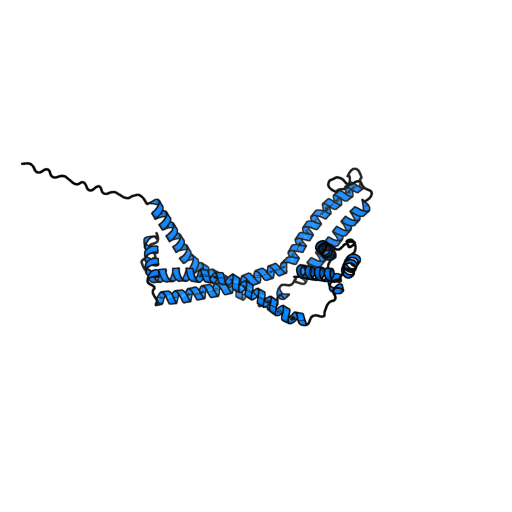1 1.00 91.94 173 ALA A O 1
ATOM 1445 N N . PHE A 1 174 ? 18.348 2.596 -32.332 1.00 90.06 174 PHE A N 1
ATOM 1446 C CA . PHE A 1 174 ? 19.775 2.829 -32.119 1.00 90.06 174 PHE A CA 1
ATOM 1447 C C . PHE A 1 174 ? 20.655 1.863 -32.904 1.00 90.06 174 PHE A C 1
ATOM 1449 O O . PHE A 1 174 ? 21.722 2.264 -33.360 1.00 90.06 174 PHE A O 1
ATOM 1456 N N . TYR A 1 175 ? 20.202 0.624 -33.090 1.00 88.75 175 TYR A N 1
ATOM 1457 C CA . TYR A 1 175 ? 20.916 -0.370 -33.882 1.00 88.75 175 TYR A CA 1
ATOM 1458 C C . TYR A 1 175 ? 20.960 0.009 -35.365 1.00 88.75 175 TYR A C 1
ATOM 1460 O O . TYR A 1 175 ? 21.983 -0.171 -36.007 1.00 88.75 175 TYR A O 1
ATOM 1468 N N . VAL A 1 176 ? 19.869 0.565 -35.901 1.00 91.06 176 VAL A N 1
ATOM 1469 C CA . VAL A 1 176 ? 19.785 0.962 -37.316 1.00 91.06 176 VAL A CA 1
ATOM 1470 C C . VAL A 1 176 ? 20.447 2.316 -37.580 1.00 91.06 176 VAL A C 1
ATOM 1472 O O . VAL A 1 176 ? 21.090 2.491 -38.610 1.00 91.06 176 VAL A O 1
ATOM 1475 N N . LEU A 1 177 ? 20.258 3.291 -36.687 1.00 89.62 177 LEU A N 1
ATOM 1476 C CA . LEU A 1 177 ? 20.709 4.670 -36.908 1.00 89.62 177 LEU A CA 1
ATOM 1477 C C . LEU A 1 177 ? 22.155 4.924 -36.469 1.00 89.62 177 LEU A C 1
ATOM 1479 O O . LEU A 1 177 ? 22.716 5.943 -36.863 1.00 89.62 177 LEU A O 1
ATOM 1483 N N . GLU A 1 178 ? 22.717 4.055 -35.623 1.00 87.12 178 GLU A N 1
ATOM 1484 C CA . GLU A 1 178 ? 24.088 4.133 -35.093 1.00 87.12 178 GLU A CA 1
ATOM 1485 C C . GLU A 1 178 ? 24.547 5.565 -34.744 1.00 87.12 178 GLU A C 1
ATOM 1487 O O . GLU A 1 178 ? 25.543 6.070 -35.274 1.00 87.12 178 GLU A O 1
ATOM 1492 N N . PRO A 1 179 ? 23.825 6.283 -33.865 1.00 85.19 179 PRO A N 1
ATOM 1493 C CA . PRO A 1 179 ? 24.103 7.691 -33.647 1.00 85.19 179 PRO A CA 1
ATOM 1494 C C . PRO A 1 179 ? 25.502 7.905 -33.045 1.00 85.19 179 PRO A C 1
ATOM 1496 O O . PRO A 1 179 ? 25.931 7.208 -32.122 1.00 85.19 179 PRO A O 1
ATOM 1499 N N . THR A 1 180 ? 26.213 8.926 -33.528 1.00 84.94 180 THR A N 1
ATOM 1500 C CA . THR A 1 180 ? 27.626 9.184 -33.186 1.00 84.94 180 THR A CA 1
ATOM 1501 C C . THR A 1 180 ? 27.876 9.370 -31.688 1.00 84.94 180 THR A C 1
ATOM 1503 O O . THR A 1 180 ? 28.887 8.894 -31.168 1.00 84.94 180 THR A O 1
ATOM 1506 N N . TRP A 1 181 ? 26.945 10.005 -30.967 1.00 80.81 181 TRP A N 1
ATOM 1507 C CA . TRP A 1 181 ? 27.029 10.177 -29.512 1.00 80.81 181 TRP A CA 1
ATOM 1508 C C . TRP A 1 181 ? 27.049 8.837 -28.761 1.00 80.81 181 TRP A C 1
ATOM 1510 O O . TRP A 1 181 ? 27.661 8.727 -27.702 1.00 80.81 181 TRP A O 1
ATOM 1520 N N . MET A 1 182 ? 26.426 7.796 -29.314 1.00 80.31 182 MET A N 1
ATOM 1521 C CA . MET A 1 182 ? 26.365 6.474 -28.699 1.00 80.31 182 MET A CA 1
ATOM 1522 C C . MET A 1 182 ? 27.684 5.715 -28.862 1.00 80.31 182 MET A C 1
ATOM 1524 O O . MET A 1 182 ? 28.147 5.072 -27.921 1.00 80.31 182 MET A O 1
ATOM 1528 N N . LEU A 1 183 ? 28.344 5.854 -30.015 1.00 76.06 183 LEU A N 1
ATOM 1529 C CA . LEU A 1 183 ? 29.705 5.347 -30.223 1.00 76.06 183 LEU A CA 1
ATOM 1530 C C . LEU A 1 183 ? 30.698 6.038 -29.273 1.00 76.06 183 LEU A C 1
ATOM 1532 O O . LEU A 1 183 ? 31.563 5.390 -28.677 1.00 76.06 183 LEU A O 1
ATOM 1536 N N . GLN A 1 184 ? 30.535 7.347 -29.058 1.00 82.38 184 GLN A N 1
ATOM 1537 C CA . GLN A 1 184 ? 31.315 8.103 -28.072 1.00 82.38 184 GLN A CA 1
ATOM 1538 C C . GLN A 1 184 ? 31.036 7.639 -26.635 1.00 82.38 184 GLN A C 1
ATOM 1540 O O . GLN A 1 184 ? 31.969 7.468 -25.852 1.00 82.38 184 GLN A O 1
ATOM 1545 N N . LEU A 1 185 ? 29.775 7.370 -26.289 1.00 76.62 185 LEU A N 1
ATOM 1546 C CA . LEU A 1 185 ? 29.407 6.841 -24.976 1.00 76.62 185 LEU A CA 1
ATOM 1547 C C . LEU A 1 185 ? 30.009 5.448 -24.747 1.00 76.62 185 LEU A C 1
ATOM 1549 O O . LEU A 1 185 ? 30.597 5.207 -23.696 1.00 76.62 185 LEU A O 1
ATOM 1553 N N . SER A 1 186 ? 29.916 4.549 -25.731 1.00 75.69 186 SER A N 1
ATOM 1554 C CA . SER A 1 186 ? 30.489 3.200 -25.643 1.00 75.69 186 SER A CA 1
ATOM 1555 C C . SER A 1 186 ? 32.006 3.243 -25.466 1.00 75.69 186 SER A C 1
ATOM 1557 O O . SER A 1 186 ? 32.548 2.549 -24.609 1.00 75.69 186 SER A O 1
ATOM 1559 N N . THR A 1 187 ? 32.704 4.079 -26.239 1.00 77.56 187 THR A N 1
ATOM 1560 C CA . THR A 1 187 ? 34.166 4.225 -26.133 1.00 77.56 187 THR A CA 1
ATOM 1561 C C . THR A 1 187 ? 34.592 4.858 -24.808 1.00 77.56 187 THR A C 1
ATOM 1563 O O . THR A 1 187 ? 35.584 4.426 -24.220 1.00 77.56 187 THR A O 1
ATOM 1566 N N . MET A 1 188 ? 33.832 5.827 -24.282 1.00 78.62 188 MET A N 1
ATOM 1567 C CA . MET A 1 188 ? 34.059 6.358 -22.935 1.00 78.62 188 MET A CA 1
ATOM 1568 C C . MET A 1 188 ? 33.852 5.291 -21.860 1.00 78.62 188 MET A C 1
ATOM 1570 O O . MET A 1 188 ? 34.724 5.103 -21.014 1.00 78.62 188 MET A O 1
ATOM 1574 N N . MET A 1 189 ? 32.735 4.566 -21.906 1.00 74.38 189 MET A N 1
ATOM 1575 C CA . MET A 1 189 ? 32.435 3.513 -20.937 1.00 74.38 189 MET A CA 1
ATOM 1576 C C . MET A 1 189 ? 33.490 2.406 -20.972 1.00 74.38 189 MET A C 1
ATOM 1578 O O . MET A 1 189 ? 33.927 1.972 -19.917 1.00 74.38 189 MET A O 1
ATOM 1582 N N . GLN A 1 190 ? 33.974 2.011 -22.152 1.00 74.50 190 GLN A N 1
ATOM 1583 C CA . GLN A 1 190 ? 35.059 1.037 -22.288 1.00 74.50 190 GLN A CA 1
ATOM 1584 C C . GLN A 1 190 ? 36.379 1.554 -21.703 1.00 74.50 190 GLN A C 1
ATOM 1586 O O . GLN A 1 190 ? 37.041 0.843 -20.957 1.00 74.50 190 GLN A O 1
ATOM 1591 N N . LYS A 1 191 ? 36.756 2.805 -21.995 1.00 79.31 191 LYS A N 1
ATOM 1592 C CA . LYS A 1 191 ? 38.005 3.404 -21.495 1.00 79.31 191 LYS A CA 1
ATOM 1593 C C . LYS A 1 191 ? 38.064 3.463 -19.965 1.00 79.31 191 LYS A C 1
ATOM 1595 O O . LYS A 1 191 ? 39.151 3.437 -19.388 1.00 79.31 191 LYS A O 1
ATOM 1600 N N . TYR A 1 192 ? 36.907 3.599 -19.325 1.00 78.25 192 TYR A N 1
ATOM 1601 C CA . TYR A 1 192 ? 36.789 3.762 -17.881 1.00 78.25 192 TYR A CA 1
ATOM 1602 C C . TYR A 1 192 ? 36.184 2.544 -17.171 1.00 78.25 192 TYR A C 1
ATOM 1604 O O . TYR A 1 192 ? 36.094 2.556 -15.952 1.00 78.25 192 TYR A O 1
ATOM 1612 N N . SER A 1 193 ? 35.788 1.485 -17.871 1.00 72.75 193 SER A N 1
ATOM 1613 C CA . SER A 1 193 ? 35.344 0.249 -17.226 1.00 72.75 193 SER A CA 1
ATOM 1614 C C . SER A 1 193 ? 36.544 -0.624 -16.868 1.00 72.75 193 SER A C 1
ATOM 1616 O O . SER A 1 193 ? 37.537 -0.659 -17.589 1.00 72.75 193 SER A O 1
ATOM 1618 N N . LEU A 1 194 ? 36.442 -1.353 -15.757 1.00 71.31 194 LEU A N 1
ATOM 1619 C CA . LEU A 1 194 ? 37.392 -2.413 -15.400 1.00 71.31 194 LEU A CA 1
ATOM 1620 C C . LEU A 1 194 ? 37.086 -3.742 -16.115 1.00 71.31 194 LEU A C 1
ATOM 1622 O O . LEU A 1 194 ? 37.851 -4.694 -15.989 1.00 71.31 194 LEU A O 1
ATOM 1626 N N . LEU A 1 195 ? 35.957 -3.832 -16.826 1.00 70.50 195 LEU A N 1
ATOM 1627 C CA . LEU A 1 195 ? 35.499 -5.043 -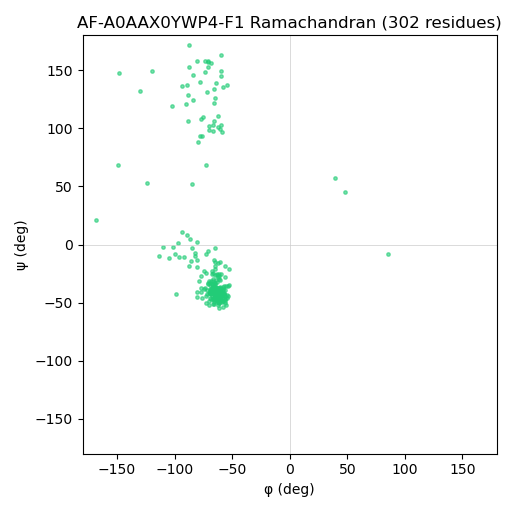17.500 1.00 70.50 195 LEU A CA 1
ATOM 1628 C C . LEU A 1 195 ? 35.790 -4.962 -19.004 1.00 70.50 195 LEU A C 1
ATOM 1630 O O . LEU A 1 195 ? 35.224 -4.129 -19.705 1.00 70.50 195 LEU A O 1
ATOM 1634 N N . ASP A 1 196 ? 36.595 -5.895 -19.516 1.00 65.69 196 ASP A N 1
ATOM 1635 C CA . ASP A 1 196 ? 36.956 -5.985 -20.944 1.00 65.69 196 ASP A CA 1
ATOM 1636 C C . ASP A 1 196 ? 35.896 -6.665 -21.833 1.00 65.69 196 ASP A C 1
ATOM 1638 O O . ASP A 1 196 ? 36.080 -6.789 -23.048 1.00 65.69 196 ASP A O 1
ATOM 1642 N N . PHE A 1 197 ? 34.751 -7.057 -21.256 1.00 60.56 197 PHE A N 1
ATOM 1643 C CA . PHE A 1 197 ? 33.622 -7.691 -21.961 1.00 60.56 197 PHE A CA 1
ATOM 1644 C C . PHE A 1 197 ? 33.130 -6.897 -23.191 1.00 60.56 197 PHE A C 1
ATOM 1646 O O . 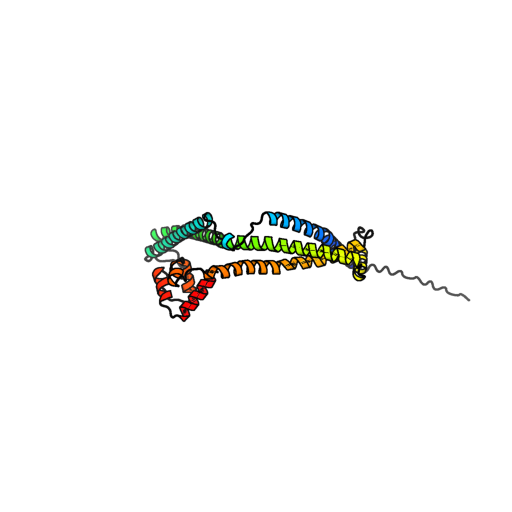PHE A 1 197 ? 32.507 -7.465 -24.085 1.00 60.56 197 PHE A O 1
ATOM 1653 N N . TYR A 1 198 ? 33.422 -5.595 -23.255 1.00 60.06 198 TYR A N 1
ATOM 1654 C CA . TYR A 1 198 ? 32.853 -4.643 -24.215 1.00 60.06 198 TYR A CA 1
ATOM 1655 C C . TYR A 1 198 ? 33.646 -4.449 -25.504 1.00 60.06 198 TYR A C 1
ATOM 1657 O O . TYR A 1 198 ? 33.130 -3.854 -26.449 1.00 60.06 198 TYR A O 1
ATOM 1665 N N . SER A 1 199 ? 34.874 -4.963 -25.573 1.00 59.97 199 SER A N 1
ATOM 1666 C CA . SER A 1 199 ? 35.723 -4.835 -26.765 1.00 59.97 199 SER A CA 1
ATOM 1667 C C . SER A 1 199 ? 35.182 -5.601 -27.978 1.00 59.97 199 SER A C 1
ATOM 1669 O O . SER A 1 199 ? 35.459 -5.221 -29.113 1.00 59.97 199 SER A O 1
ATOM 1671 N N . ALA A 1 200 ? 34.379 -6.645 -27.749 1.00 63.69 200 ALA A N 1
ATOM 1672 C CA . ALA A 1 200 ? 33.857 -7.501 -28.809 1.00 63.69 200 ALA A CA 1
ATOM 1673 C C . ALA A 1 200 ? 32.659 -6.891 -29.564 1.00 63.69 200 ALA A C 1
ATOM 1675 O O . ALA A 1 200 ? 32.512 -7.154 -30.753 1.00 63.69 200 ALA A O 1
ATOM 1676 N N . TYR A 1 201 ? 31.815 -6.076 -28.905 1.00 71.12 201 TYR A N 1
ATOM 1677 C CA . TYR A 1 201 ? 30.571 -5.548 -29.497 1.00 71.12 201 TYR A CA 1
ATOM 1678 C C . TYR A 1 201 ? 30.175 -4.147 -28.967 1.00 71.12 201 TYR A C 1
ATOM 1680 O O . TYR A 1 201 ? 29.155 -4.004 -28.284 1.00 71.12 201 TYR A O 1
ATOM 1688 N N . PRO A 1 202 ? 30.938 -3.084 -29.291 1.00 71.88 202 PRO A N 1
ATOM 1689 C CA . PRO A 1 202 ? 30.691 -1.729 -28.781 1.00 71.88 202 PRO A CA 1
ATOM 1690 C C . PRO A 1 202 ? 29.329 -1.154 -29.208 1.00 71.88 202 PRO A C 1
ATOM 1692 O O . PRO A 1 202 ? 28.634 -0.528 -28.406 1.00 71.88 202 PRO A O 1
ATOM 1695 N N . THR A 1 203 ? 28.890 -1.416 -30.442 1.00 76.31 203 THR A N 1
ATOM 1696 C CA . THR A 1 203 ? 27.599 -0.924 -30.951 1.00 76.31 203 THR A CA 1
ATOM 1697 C C . THR A 1 203 ? 26.418 -1.531 -30.191 1.00 76.31 203 THR A C 1
ATOM 1699 O O . THR A 1 203 ? 25.554 -0.792 -29.727 1.00 76.31 203 THR A O 1
ATOM 1702 N N . LEU A 1 204 ? 26.415 -2.855 -29.975 1.00 79.12 204 LEU A N 1
ATOM 1703 C CA . LEU A 1 204 ? 25.360 -3.555 -29.220 1.00 79.12 204 LEU A CA 1
ATOM 1704 C C . LEU A 1 204 ? 25.303 -3.121 -27.753 1.00 79.12 204 LEU A C 1
ATOM 1706 O O . LEU A 1 204 ? 24.247 -3.145 -27.119 1.00 79.12 204 LEU A O 1
ATOM 1710 N N . TYR A 1 205 ? 26.444 -2.734 -27.193 1.00 76.75 205 TYR A N 1
ATOM 1711 C CA . TYR A 1 205 ? 26.490 -2.241 -25.830 1.00 76.75 205 TYR A CA 1
ATOM 1712 C C . TYR A 1 205 ? 25.889 -0.840 -25.716 1.00 76.75 205 TYR A C 1
ATOM 1714 O O . TYR A 1 205 ? 25.007 -0.609 -24.887 1.00 76.75 205 TYR A O 1
ATOM 1722 N N . GLY A 1 206 ? 26.323 0.082 -26.579 1.00 77.69 206 GLY A N 1
ATOM 1723 C CA . GLY A 1 206 ? 25.782 1.436 -26.615 1.00 77.69 206 GLY A CA 1
ATOM 1724 C C . GLY A 1 206 ? 24.266 1.444 -26.832 1.00 77.69 206 GLY A C 1
ATOM 1725 O O . GLY A 1 206 ? 23.567 2.172 -26.120 1.00 77.69 206 GLY A O 1
ATOM 1726 N N . THR A 1 207 ? 23.755 0.590 -27.737 1.00 85.12 207 THR A N 1
ATOM 1727 C CA . THR A 1 207 ? 22.308 0.459 -27.971 1.00 85.12 207 THR A CA 1
ATOM 1728 C C . THR A 1 207 ? 21.610 -0.005 -26.702 1.00 85.12 207 THR A C 1
ATOM 1730 O O . THR A 1 207 ? 20.668 0.641 -26.256 1.00 85.12 207 THR A O 1
ATOM 1733 N N . SER A 1 208 ? 22.110 -1.069 -26.068 1.00 83.44 208 SER A N 1
ATOM 1734 C CA . SER A 1 208 ? 21.529 -1.634 -24.845 1.00 83.44 208 SER A CA 1
ATOM 1735 C C . SER A 1 208 ? 21.442 -0.611 -23.713 1.00 83.44 208 SER A C 1
ATOM 1737 O O . SER A 1 208 ? 20.415 -0.529 -23.040 1.00 83.44 208 SER A O 1
ATOM 1739 N N . VAL A 1 209 ? 22.499 0.184 -23.512 1.00 83.19 209 VAL A N 1
ATOM 1740 C CA . VAL A 1 209 ? 22.554 1.217 -22.466 1.00 83.19 209 VAL A CA 1
ATOM 1741 C C . VAL A 1 209 ? 21.562 2.335 -22.750 1.00 83.19 209 VAL A C 1
ATOM 1743 O O . VAL A 1 209 ? 20.753 2.663 -21.881 1.00 83.19 209 VAL A O 1
ATOM 1746 N N . GLY A 1 210 ? 21.590 2.900 -23.960 1.00 83.44 210 GLY A N 1
ATOM 1747 C CA . GLY A 1 210 ? 20.665 3.966 -24.343 1.00 83.44 210 GLY A CA 1
ATOM 1748 C C . GLY A 1 210 ? 19.209 3.516 -24.224 1.00 83.44 210 GLY A C 1
ATOM 1749 O O . GLY A 1 210 ? 18.372 4.231 -23.670 1.00 83.44 210 GLY A O 1
ATOM 1750 N N . SER A 1 211 ? 18.920 2.299 -24.684 1.00 88.31 211 SER A N 1
ATOM 1751 C CA . SER A 1 211 ? 17.588 1.706 -24.622 1.00 88.31 211 SER A CA 1
ATOM 1752 C C . SER A 1 211 ? 17.118 1.444 -23.206 1.00 88.31 211 SER A C 1
ATOM 1754 O O . SER A 1 211 ? 15.961 1.716 -22.898 1.00 88.31 211 SER A O 1
ATOM 1756 N N . PHE A 1 212 ? 18.003 0.969 -22.329 1.00 87.00 212 PHE A N 1
ATOM 1757 C CA . PHE A 1 212 ? 17.677 0.745 -20.924 1.00 87.00 212 PHE A CA 1
ATOM 1758 C C . PHE A 1 212 ? 17.359 2.051 -20.183 1.00 87.00 212 PHE A C 1
ATOM 1760 O O . PHE A 1 212 ? 16.423 2.113 -19.380 1.00 87.00 212 PHE A O 1
ATOM 1767 N N . VAL A 1 213 ? 18.110 3.120 -20.459 1.00 86.75 213 VAL A N 1
ATOM 1768 C CA . VAL A 1 213 ? 17.847 4.438 -19.862 1.00 86.75 213 VAL A CA 1
ATOM 1769 C C . VAL A 1 213 ? 16.473 4.952 -20.298 1.00 86.75 213 VAL A C 1
ATOM 1771 O O . VAL A 1 213 ? 15.666 5.340 -19.453 1.00 86.75 213 VAL A O 1
ATOM 1774 N N . LEU A 1 214 ? 16.158 4.881 -21.595 1.00 89.25 214 LEU A N 1
ATOM 1775 C CA . LEU A 1 214 ? 14.845 5.282 -22.110 1.00 89.25 214 LEU A CA 1
ATOM 1776 C C . LEU A 1 214 ? 13.711 4.398 -21.575 1.00 89.25 214 LEU A C 1
ATOM 1778 O O . LEU A 1 214 ? 12.664 4.910 -21.178 1.00 89.25 214 LEU A O 1
ATOM 1782 N N . SER A 1 215 ? 13.906 3.080 -21.506 1.00 91.19 215 SER A N 1
ATOM 1783 C CA . SER A 1 215 ? 12.895 2.165 -20.971 1.00 91.19 215 SER A CA 1
ATOM 1784 C C . SER A 1 215 ? 12.625 2.398 -19.489 1.00 91.19 215 SER A C 1
ATOM 1786 O O . SER A 1 215 ? 11.489 2.238 -19.042 1.00 91.19 215 SER A O 1
ATOM 1788 N N . SER A 1 216 ? 13.642 2.806 -18.728 1.00 87.88 216 SER A N 1
ATOM 1789 C CA . SER A 1 216 ? 13.499 3.151 -17.311 1.00 87.88 216 SER A CA 1
ATOM 1790 C C . SER A 1 216 ? 12.587 4.364 -17.118 1.00 87.88 216 SER A C 1
ATOM 1792 O O . SER A 1 216 ? 11.754 4.357 -16.214 1.00 87.88 216 SER A O 1
ATOM 1794 N N . LEU A 1 217 ? 12.647 5.359 -18.013 1.00 88.00 217 LEU A N 1
ATOM 1795 C CA . LEU A 1 217 ? 11.681 6.468 -18.025 1.00 88.00 217 LEU A CA 1
ATOM 1796 C C . LEU A 1 217 ? 10.256 5.979 -18.311 1.00 88.00 217 LEU A C 1
ATOM 1798 O O . LEU A 1 217 ? 9.297 6.508 -17.755 1.00 88.00 217 LEU A O 1
ATOM 1802 N N . GLY A 1 218 ? 10.113 4.916 -19.105 1.00 85.38 218 GLY A N 1
ATOM 1803 C CA . GLY A 1 218 ? 8.838 4.240 -19.338 1.00 85.38 218 GLY A CA 1
ATOM 1804 C C . GLY A 1 218 ? 8.145 3.753 -18.063 1.00 85.38 218 GLY A C 1
ATOM 1805 O O . GLY A 1 218 ? 6.917 3.714 -18.026 1.00 85.38 218 GLY A O 1
ATOM 1806 N N . LEU A 1 219 ? 8.885 3.448 -16.989 1.00 86.62 219 LEU A N 1
ATOM 1807 C CA . LEU A 1 219 ? 8.295 3.057 -15.701 1.00 86.62 219 LEU A CA 1
ATOM 1808 C C . LEU A 1 219 ? 7.539 4.207 -15.022 1.00 86.62 219 LEU A C 1
ATOM 1810 O O . LEU A 1 219 ? 6.614 3.949 -14.255 1.00 86.62 219 LEU A O 1
ATOM 1814 N N . LEU A 1 220 ? 7.851 5.466 -15.349 1.00 88.62 220 LEU A N 1
ATOM 1815 C CA . LEU A 1 220 ? 7.115 6.631 -14.843 1.00 88.62 220 LEU A CA 1
ATOM 1816 C C . LEU A 1 220 ? 5.657 6.663 -15.330 1.00 88.62 220 LEU A C 1
ATOM 1818 O O . LEU A 1 220 ? 4.816 7.287 -14.684 1.00 88.62 220 LEU A O 1
ATOM 1822 N N . SER A 1 221 ? 5.327 5.926 -16.402 1.00 87.69 221 SER A N 1
ATOM 1823 C CA . SER A 1 221 ? 3.939 5.717 -16.851 1.00 87.69 221 SER A CA 1
ATOM 1824 C C . SER A 1 221 ? 3.031 5.119 -15.768 1.00 87.69 221 SER A C 1
ATOM 1826 O O . SER A 1 221 ? 1.812 5.235 -15.860 1.00 87.69 221 SER A O 1
ATOM 1828 N N . TYR A 1 222 ? 3.608 4.513 -14.723 1.00 89.50 222 TYR A N 1
ATOM 1829 C CA . TYR A 1 222 ? 2.880 3.952 -13.585 1.00 89.50 222 TYR A CA 1
ATOM 1830 C C . TYR A 1 222 ? 1.9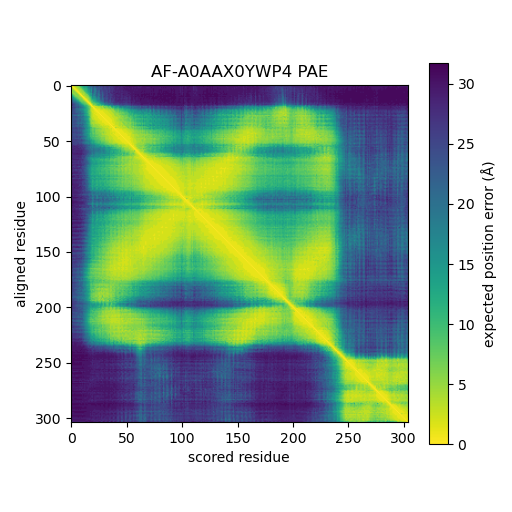47 4.966 -12.931 1.00 89.50 222 TYR A C 1
ATOM 1832 O O . TYR A 1 222 ? 0.802 4.626 -12.636 1.00 89.50 222 TYR A O 1
ATOM 1840 N N . TYR A 1 223 ? 2.418 6.199 -12.728 1.00 87.19 223 TYR A N 1
ATOM 1841 C CA . TYR A 1 223 ? 1.619 7.243 -12.090 1.00 87.19 223 TYR A CA 1
ATOM 1842 C C . TYR A 1 223 ? 0.400 7.590 -12.948 1.00 87.19 223 TYR A C 1
ATOM 1844 O O . TYR A 1 223 ? -0.723 7.555 -12.457 1.00 87.19 223 TYR A O 1
ATOM 1852 N N . PHE A 1 224 ? 0.607 7.762 -14.256 1.00 88.06 224 PHE A N 1
ATOM 1853 C CA . PHE A 1 224 ? -0.473 8.024 -15.206 1.00 88.06 224 PHE A CA 1
ATOM 1854 C C . PHE A 1 224 ? -1.506 6.892 -15.250 1.00 88.06 224 PHE A C 1
ATOM 1856 O O . PHE A 1 224 ? -2.703 7.152 -15.181 1.00 88.06 224 PHE A O 1
ATOM 1863 N N . PHE A 1 225 ? -1.073 5.628 -15.320 1.00 88.06 225 PHE A N 1
ATOM 1864 C CA . PHE A 1 225 ? -2.007 4.497 -15.354 1.00 88.06 225 PHE A CA 1
ATOM 1865 C C . PHE A 1 225 ? -2.746 4.284 -14.045 1.00 88.06 225 PHE A C 1
ATOM 1867 O O . PHE A 1 225 ? -3.900 3.861 -14.055 1.00 88.06 225 PHE A O 1
ATOM 1874 N N . LYS A 1 226 ? -2.088 4.540 -12.915 1.00 86.38 226 LYS A N 1
ATOM 1875 C CA . LYS A 1 226 ? -2.725 4.444 -11.607 1.00 86.38 226 LYS A CA 1
ATOM 1876 C C . LYS A 1 226 ? -3.879 5.442 -11.500 1.00 86.38 226 LYS A C 1
ATOM 1878 O O . LYS A 1 226 ? -4.960 5.049 -11.062 1.00 86.38 226 LYS A O 1
ATOM 1883 N N . ASP A 1 227 ? -3.660 6.680 -11.931 1.00 85.06 227 ASP A N 1
ATOM 1884 C CA . ASP A 1 227 ? -4.670 7.738 -11.875 1.00 85.06 227 ASP A CA 1
ATOM 1885 C C . ASP A 1 227 ? -5.789 7.513 -12.904 1.00 85.06 227 ASP A C 1
ATOM 1887 O O . ASP A 1 227 ? -6.964 7.600 -12.553 1.00 85.06 227 ASP A O 1
ATOM 1891 N N . ASP A 1 228 ? -5.453 7.107 -14.134 1.00 86.56 228 ASP A N 1
ATOM 1892 C CA . ASP A 1 228 ? -6.432 6.770 -15.181 1.00 86.56 228 ASP A CA 1
ATOM 1893 C C . ASP A 1 228 ? -7.335 5.587 -14.783 1.00 86.56 228 ASP A C 1
ATOM 1895 O O . ASP A 1 228 ? -8.556 5.654 -14.924 1.00 86.56 228 ASP A O 1
ATOM 1899 N N . LEU A 1 229 ? -6.767 4.511 -14.224 1.00 84.38 229 LEU A N 1
ATOM 1900 C CA . LEU A 1 229 ? -7.551 3.365 -13.747 1.00 84.38 229 LEU A CA 1
ATOM 1901 C C . LEU A 1 229 ? -8.456 3.740 -12.571 1.00 84.38 229 LEU A C 1
ATOM 1903 O O . LEU A 1 229 ? -9.589 3.261 -12.501 1.00 84.38 229 LEU A O 1
ATOM 1907 N N . LYS A 1 230 ? -7.972 4.594 -11.661 1.00 82.31 230 LYS A N 1
ATOM 1908 C CA . LYS A 1 230 ? -8.777 5.103 -10.548 1.00 82.31 230 LYS A CA 1
ATOM 1909 C C . LYS A 1 230 ? -9.948 5.946 -11.065 1.00 82.31 230 LYS A C 1
ATOM 1911 O O . LYS A 1 230 ? -11.076 5.714 -10.642 1.00 82.31 230 LYS A O 1
ATOM 1916 N N . GLY A 1 231 ? -9.697 6.854 -12.011 1.00 80.06 231 GLY A N 1
ATOM 1917 C CA . GLY A 1 231 ? -10.728 7.684 -12.640 1.00 80.06 231 GLY A CA 1
ATOM 1918 C C . GLY A 1 231 ? -11.775 6.860 -13.391 1.00 80.06 231 GLY A C 1
ATOM 1919 O O . GLY A 1 231 ? -12.969 7.048 -13.192 1.00 80.06 231 GLY A O 1
ATOM 1920 N N . LYS A 1 232 ? -11.353 5.861 -14.177 1.00 81.06 232 LYS A N 1
ATOM 1921 C CA . LYS A 1 232 ? -12.273 4.954 -14.888 1.00 81.06 232 LYS A CA 1
ATOM 1922 C C . LYS A 1 232 ? -13.174 4.155 -13.950 1.00 81.06 232 LYS A C 1
ATOM 1924 O O . LYS A 1 232 ? -14.334 3.932 -14.280 1.00 81.06 232 LYS A O 1
ATOM 1929 N N . LEU A 1 233 ? -12.661 3.727 -12.794 1.00 77.38 233 LEU A N 1
ATOM 1930 C CA . LEU A 1 233 ? -13.480 3.051 -11.785 1.00 77.38 233 LEU A CA 1
ATOM 1931 C C . LEU A 1 233 ? -14.513 3.986 -11.146 1.00 77.38 233 LEU A C 1
ATOM 1933 O O . LEU A 1 233 ? -15.600 3.525 -10.813 1.00 77.38 233 LEU A O 1
ATOM 1937 N N . HIS A 1 234 ? -14.172 5.265 -10.976 1.00 70.88 234 HIS A N 1
ATOM 1938 C CA . HIS A 1 234 ? -15.050 6.267 -10.374 1.00 70.88 234 HIS A CA 1
ATOM 1939 C C . HIS A 1 234 ? -16.136 6.757 -11.347 1.00 70.88 234 HIS A C 1
ATOM 1941 O O . HIS A 1 234 ? -17.303 6.832 -10.989 1.00 70.88 234 HIS A O 1
ATOM 1947 N N . ASN A 1 235 ? -15.800 6.982 -12.618 1.00 62.50 235 ASN A N 1
ATOM 1948 C CA . ASN A 1 235 ? -16.776 7.456 -13.607 1.00 62.50 235 ASN A CA 1
ATOM 1949 C C . ASN A 1 235 ? -17.817 6.384 -13.964 1.00 62.50 235 ASN A C 1
ATOM 1951 O O . ASN A 1 235 ? -18.976 6.698 -14.211 1.00 62.50 235 ASN A O 1
ATOM 1955 N N . HIS A 1 236 ? -17.439 5.099 -13.932 1.00 57.94 236 HIS A N 1
ATOM 1956 C CA . HIS A 1 236 ? -18.390 3.998 -14.144 1.00 57.94 236 HIS A CA 1
ATOM 1957 C C . HIS A 1 236 ? -19.376 3.814 -12.972 1.00 57.94 236 HIS A C 1
ATOM 1959 O O . HIS A 1 236 ? -20.277 2.975 -13.035 1.00 57.94 236 HIS A O 1
ATOM 1965 N N . PHE A 1 237 ? -19.174 4.574 -11.893 1.00 55.69 237 PHE A N 1
ATOM 1966 C CA . PHE A 1 237 ? -20.017 4.611 -10.710 1.00 55.69 237 PHE A CA 1
ATOM 1967 C C . PHE A 1 237 ? -20.983 5.801 -10.739 1.00 55.69 237 PHE A C 1
ATOM 1969 O O . PHE A 1 237 ? -22.165 5.580 -10.492 1.00 55.69 237 PHE A O 1
ATOM 1976 N N . GLU A 1 238 ? -20.547 7.002 -11.141 1.00 52.09 238 GLU A N 1
ATOM 1977 C CA . GLU A 1 238 ? -21.462 8.146 -11.326 1.00 52.09 238 GLU A CA 1
ATOM 1978 C C . GLU A 1 238 ? -22.568 7.831 -12.347 1.00 52.09 238 GLU A C 1
ATOM 1980 O O . GLU A 1 238 ? -23.739 8.104 -12.099 1.00 52.09 238 GLU A O 1
ATOM 1985 N N . GLU A 1 239 ? -22.230 7.117 -13.425 1.00 48.31 239 GLU A N 1
ATOM 1986 C CA . GLU A 1 239 ? -23.185 6.685 -14.459 1.00 48.31 239 GLU A CA 1
ATOM 1987 C C . GLU A 1 239 ? -24.234 5.667 -13.946 1.00 48.31 239 GLU A C 1
ATOM 1989 O O . GLU A 1 239 ? -25.226 5.402 -14.616 1.00 48.31 239 GLU A O 1
ATOM 1994 N N . LYS A 1 240 ? -24.036 5.083 -12.751 1.00 44.19 240 LYS A N 1
ATOM 1995 C CA . LYS A 1 240 ? -24.981 4.154 -12.098 1.00 44.19 240 LYS A CA 1
ATOM 1996 C C . LYS A 1 240 ? -25.610 4.692 -10.812 1.00 44.19 240 LYS A C 1
ATOM 1998 O O . LYS A 1 240 ? -26.524 4.059 -10.284 1.00 44.19 240 LYS A O 1
ATOM 2003 N N . GLU A 1 241 ? -25.140 5.815 -10.276 1.00 45.09 241 GLU A N 1
ATOM 2004 C CA . GLU A 1 241 ? -25.746 6.439 -9.095 1.00 45.09 241 GLU A CA 1
ATOM 2005 C C . GLU A 1 241 ? -26.992 7.271 -9.415 1.00 45.09 241 GLU A C 1
ATOM 2007 O O . GLU A 1 241 ? -27.826 7.439 -8.524 1.00 45.09 241 GLU A O 1
ATOM 2012 N N . GLU A 1 242 ? -27.194 7.689 -10.671 1.00 47.12 242 GLU A N 1
ATOM 2013 C CA . GLU A 1 242 ? -28.420 8.384 -11.108 1.00 47.12 242 GLU A CA 1
ATOM 2014 C C . GLU A 1 242 ? -29.712 7.558 -10.933 1.00 47.12 242 GLU A C 1
ATOM 2016 O O . GLU A 1 242 ? -30.803 8.126 -10.926 1.00 47.12 242 GLU A O 1
ATOM 2021 N N . GLU A 1 243 ? -29.622 6.240 -10.716 1.00 44.56 243 GLU A N 1
ATOM 2022 C CA . GLU A 1 243 ? -30.787 5.366 -10.499 1.00 44.56 243 GLU A CA 1
ATOM 2023 C C . GLU A 1 243 ? -31.102 5.075 -9.017 1.00 44.56 243 GLU A C 1
ATOM 2025 O O . GLU A 1 243 ? -32.046 4.334 -8.723 1.00 44.56 243 GLU A O 1
ATOM 2030 N N . ARG A 1 244 ? -30.353 5.625 -8.046 1.00 42.91 244 ARG A N 1
ATOM 2031 C CA . ARG A 1 244 ? -30.663 5.382 -6.624 1.00 42.91 244 ARG A CA 1
ATOM 2032 C C . ARG A 1 244 ? -31.847 6.240 -6.156 1.00 42.91 244 ARG A C 1
ATOM 2034 O O . ARG A 1 244 ? -31.922 7.421 -6.492 1.00 42.91 244 ARG A O 1
ATOM 2041 N N . PRO A 1 245 ? -32.761 5.691 -5.331 1.00 46.03 245 PRO A N 1
ATOM 2042 C CA . PRO A 1 245 ? -33.819 6.490 -4.723 1.00 46.03 245 PRO A CA 1
ATOM 2043 C C . PRO A 1 245 ? -33.189 7.623 -3.903 1.00 46.03 245 PRO A C 1
ATOM 2045 O O . PRO A 1 245 ? -32.220 7.398 -3.177 1.00 46.03 245 PRO A O 1
ATOM 2048 N N . LYS A 1 246 ? -33.726 8.844 -4.025 1.00 49.62 246 LYS A N 1
ATOM 2049 C CA . LYS A 1 246 ? -33.341 9.983 -3.180 1.00 49.62 246 LYS A CA 1
ATOM 2050 C C . LYS A 1 246 ? -33.615 9.625 -1.717 1.00 49.62 246 LYS A C 1
ATOM 2052 O O . LYS A 1 246 ? -34.747 9.755 -1.262 1.00 49.62 246 LYS A O 1
ATOM 2057 N N . TYR A 1 247 ? -32.594 9.163 -1.002 1.00 58.00 247 TYR A N 1
ATOM 2058 C CA . TYR A 1 247 ? -32.646 9.024 0.449 1.00 58.00 247 TYR A CA 1
ATOM 2059 C C . TYR A 1 247 ? -32.760 10.416 1.063 1.00 58.00 247 TYR A C 1
ATOM 2061 O O . TYR A 1 247 ? -32.054 11.342 0.653 1.00 58.00 247 TYR A O 1
ATOM 2069 N N . THR A 1 248 ? -33.665 10.579 2.023 1.00 73.56 248 THR A N 1
ATOM 2070 C CA . THR A 1 248 ? -33.751 11.829 2.776 1.00 73.56 248 THR A CA 1
ATOM 2071 C C . THR A 1 248 ? -32.573 11.923 3.750 1.00 73.56 248 THR A C 1
ATOM 2073 O O . THR A 1 248 ? -31.973 10.912 4.122 1.00 73.56 248 THR A O 1
ATOM 2076 N N . LEU A 1 249 ? -32.217 13.139 4.179 1.00 71.38 249 LEU A N 1
ATOM 2077 C CA . LEU A 1 249 ? -31.174 13.348 5.194 1.00 71.38 249 LEU A CA 1
ATOM 2078 C C . LEU A 1 249 ? -31.460 12.525 6.462 1.00 71.38 249 LEU A C 1
ATOM 2080 O O . LEU A 1 249 ? -30.544 11.982 7.071 1.00 71.38 249 LEU A O 1
ATOM 2084 N N . GLU A 1 250 ? -32.734 12.384 6.820 1.00 75.25 250 GLU A N 1
ATOM 2085 C CA . GLU A 1 250 ? -33.171 11.576 7.952 1.00 75.25 250 GLU A CA 1
ATOM 2086 C C . GLU A 1 250 ? -32.842 10.087 7.769 1.00 75.25 250 GLU A C 1
ATOM 2088 O O . GLU A 1 250 ? -32.277 9.486 8.682 1.00 75.25 250 GLU A O 1
ATOM 2093 N N . ASP A 1 251 ? -33.082 9.512 6.587 1.00 73.81 251 ASP A N 1
ATOM 2094 C CA . ASP A 1 251 ? -32.736 8.113 6.290 1.00 73.81 251 ASP A CA 1
ATOM 2095 C C . ASP A 1 251 ? -31.224 7.867 6.420 1.00 73.81 251 ASP A C 1
ATOM 2097 O O . ASP A 1 251 ? -30.777 6.866 6.991 1.00 73.81 251 ASP A O 1
ATOM 2101 N N . ILE A 1 252 ? -30.419 8.821 5.939 1.00 73.56 252 ILE A N 1
ATOM 2102 C CA . ILE A 1 252 ? -28.956 8.766 6.024 1.00 73.56 252 ILE A CA 1
ATOM 2103 C C . ILE A 1 252 ? -28.515 8.857 7.489 1.00 73.56 252 ILE A C 1
ATOM 2105 O O . ILE A 1 252 ? -27.745 8.014 7.950 1.00 73.56 252 ILE A O 1
ATOM 2109 N N . LEU A 1 253 ? -29.047 9.808 8.258 1.00 78.75 253 LEU A N 1
ATOM 2110 C CA . LEU A 1 253 ? -28.722 9.981 9.675 1.00 78.75 253 LEU A CA 1
ATOM 2111 C C . LEU A 1 253 ? -29.148 8.774 10.526 1.00 78.75 253 LEU A C 1
ATOM 2113 O O . LEU A 1 253 ? -28.425 8.366 11.440 1.00 78.75 253 LEU A O 1
ATOM 2117 N N . GLN A 1 254 ? -30.289 8.156 10.213 1.00 78.62 254 GLN A N 1
ATOM 2118 C CA . GLN A 1 254 ? -30.749 6.939 10.879 1.00 78.62 254 GLN A CA 1
ATOM 2119 C C . GLN A 1 254 ? -29.841 5.737 10.588 1.00 78.62 254 GLN A C 1
ATOM 2121 O O . GLN A 1 254 ? -29.672 4.883 11.467 1.00 78.62 254 GLN A O 1
ATOM 2126 N N . SER A 1 255 ? -29.194 5.688 9.421 1.00 75.12 255 SER A N 1
ATOM 2127 C CA . SER A 1 255 ? -28.266 4.610 9.056 1.00 75.12 255 SER A CA 1
ATOM 2128 C C . SER A 1 255 ? -26.906 4.675 9.777 1.00 75.12 255 SER A C 1
ATOM 2130 O O . SER A 1 255 ? -26.251 3.646 9.953 1.00 75.12 255 SER A O 1
ATOM 2132 N N . LEU A 1 256 ? -26.496 5.851 10.269 1.00 76.69 256 LEU A N 1
ATOM 2133 C CA . LEU A 1 256 ? -25.186 6.059 10.901 1.00 76.69 256 LEU A CA 1
ATOM 2134 C C . LEU A 1 256 ? -25.086 5.438 12.298 1.00 76.69 256 LEU A C 1
ATOM 2136 O O . LEU A 1 256 ? -26.049 5.387 13.070 1.00 76.69 256 LEU A O 1
ATOM 2140 N N . SER A 1 257 ? -23.888 4.988 12.672 1.00 78.38 257 SER A N 1
ATOM 2141 C CA . SER A 1 257 ? -23.625 4.547 14.045 1.00 78.38 257 SER A CA 1
ATOM 2142 C C . SER A 1 257 ? -23.660 5.730 15.023 1.00 78.38 257 SER A C 1
ATOM 2144 O O . SER A 1 257 ? -23.443 6.883 14.657 1.00 78.38 257 SER A O 1
ATOM 2146 N N . HIS A 1 258 ? -23.916 5.461 16.306 1.00 73.44 258 HIS A N 1
ATOM 2147 C CA . HIS A 1 258 ? -23.957 6.522 17.319 1.00 73.44 258 HIS A CA 1
ATOM 2148 C C . HIS A 1 258 ? -22.604 7.241 17.487 1.00 73.44 258 HIS A C 1
ATOM 2150 O O . HIS A 1 258 ? -22.580 8.415 17.839 1.00 73.44 258 HIS A O 1
ATOM 2156 N N . VAL A 1 259 ? -21.492 6.552 17.206 1.00 75.56 259 VAL A N 1
ATOM 2157 C CA . VAL A 1 259 ? -20.136 7.121 17.232 1.00 75.56 259 VAL A CA 1
ATOM 2158 C C . VAL A 1 259 ? -19.942 8.098 16.073 1.00 75.56 259 VAL A C 1
ATOM 2160 O O . VAL A 1 259 ? -19.578 9.242 16.313 1.00 75.56 259 VAL A O 1
ATOM 2163 N N . GLN A 1 260 ? -20.301 7.695 14.851 1.00 78.56 260 GLN A N 1
ATOM 2164 C CA . GLN A 1 260 ? -20.246 8.570 13.672 1.00 78.56 260 GLN A CA 1
ATOM 2165 C C . GLN A 1 260 ? -21.137 9.803 13.841 1.00 78.56 260 GLN A C 1
ATOM 2167 O O . GLN A 1 260 ? -20.748 10.904 13.479 1.00 78.56 260 GLN A O 1
ATOM 2172 N N . LEU A 1 261 ? -22.311 9.645 14.457 1.00 80.12 261 LEU A N 1
ATOM 2173 C CA . LEU A 1 261 ? -23.194 10.771 14.759 1.00 80.12 261 LEU A CA 1
ATOM 2174 C C . LEU A 1 261 ? -22.602 11.733 15.798 1.00 80.12 261 LEU A C 1
ATOM 2176 O O . LEU A 1 261 ? -22.821 12.934 15.693 1.00 80.12 261 LEU A O 1
ATOM 2180 N N . LYS A 1 262 ? -21.842 11.242 16.785 1.00 79.62 262 LYS A N 1
ATOM 2181 C CA . LYS A 1 262 ? -21.119 12.111 17.729 1.00 79.62 262 LYS A CA 1
ATOM 2182 C C . LYS A 1 262 ? -19.998 12.869 17.038 1.00 79.62 262 LYS A C 1
ATOM 2184 O O . LYS A 1 262 ? -19.885 14.070 17.225 1.00 79.62 262 LYS A O 1
ATOM 2189 N N . GLU A 1 263 ? -19.201 12.175 16.237 1.00 81.31 263 GLU A N 1
ATOM 2190 C CA . GLU A 1 263 ? -18.095 12.781 15.499 1.00 81.31 263 GLU A CA 1
ATOM 2191 C C . GLU A 1 263 ? -18.595 13.839 14.505 1.00 81.31 263 GLU A C 1
ATOM 2193 O O . GLU A 1 263 ? -18.024 14.922 14.416 1.00 81.31 263 GLU A O 1
ATOM 2198 N N . LEU A 1 264 ? -19.726 13.580 13.845 1.00 82.44 264 LEU A N 1
ATOM 2199 C CA . LEU A 1 264 ? -20.401 14.531 12.964 1.00 82.44 264 LEU A CA 1
ATOM 2200 C C . LEU A 1 264 ? -20.869 15.788 13.717 1.00 82.44 264 LEU A C 1
ATOM 2202 O O . LEU A 1 264 ? -20.596 16.907 13.295 1.00 82.44 264 LEU A O 1
ATOM 2206 N N . VAL A 1 265 ? -21.535 15.612 14.862 1.00 84.94 265 VAL A N 1
ATOM 2207 C CA . VAL A 1 265 ? -21.970 16.719 15.734 1.00 84.94 265 VAL A CA 1
ATOM 2208 C C . VAL A 1 265 ? -20.784 17.536 16.240 1.00 84.94 265 VAL A C 1
ATOM 2210 O O . VAL A 1 265 ? -20.878 18.760 16.327 1.00 84.94 265 VAL A O 1
ATOM 2213 N N . ASP A 1 266 ? -19.676 16.869 16.553 1.00 81.44 266 ASP A N 1
ATOM 2214 C CA . ASP A 1 266 ? -18.473 17.495 17.101 1.00 81.44 266 ASP A CA 1
ATOM 2215 C C . ASP A 1 266 ? -17.708 18.265 16.028 1.00 81.44 266 ASP A C 1
ATOM 2217 O O . ASP A 1 266 ? -17.242 19.373 16.279 1.00 81.44 266 ASP A O 1
ATOM 2221 N N . THR A 1 267 ? -17.661 17.724 14.812 1.00 83.19 267 THR A N 1
ATOM 2222 C CA . THR A 1 267 ? -17.038 18.370 13.652 1.00 83.19 267 THR A CA 1
ATOM 2223 C C . THR A 1 267 ? -17.836 19.594 13.203 1.00 83.19 267 THR A C 1
ATOM 2225 O O . THR A 1 267 ? -17.251 20.631 12.905 1.00 83.19 267 THR A O 1
ATOM 2228 N N . CYS A 1 268 ? -19.169 19.512 13.226 1.00 80.69 268 CYS A N 1
ATOM 2229 C CA . CYS A 1 268 ? -20.062 20.602 12.821 1.00 80.69 268 CYS A CA 1
ATOM 2230 C C . CYS A 1 268 ? -20.442 21.557 13.975 1.00 80.69 268 CYS A C 1
ATOM 2232 O O . CYS A 1 268 ? -21.319 22.408 13.811 1.00 80.69 268 CYS A O 1
ATOM 2234 N N . ASN A 1 269 ? -19.824 21.425 15.160 1.00 83.19 269 ASN A N 1
ATOM 2235 C CA . ASN A 1 269 ? -20.112 22.236 16.355 1.00 83.19 269 ASN A CA 1
ATOM 2236 C C . ASN A 1 269 ? -21.620 22.359 16.675 1.00 83.19 269 ASN A C 1
ATOM 2238 O O . ASN A 1 269 ? -22.139 23.444 16.971 1.00 83.19 269 ASN A O 1
ATOM 2242 N N . ILE A 1 270 ? -22.347 21.243 16.607 1.00 83.19 270 ILE A N 1
ATOM 2243 C CA . ILE A 1 270 ? -23.781 21.193 16.904 1.00 83.19 270 ILE A CA 1
ATOM 2244 C C . ILE A 1 270 ? -23.975 20.934 18.402 1.00 83.19 270 ILE A C 1
ATOM 2246 O O . ILE A 1 270 ? -23.435 19.995 18.986 1.00 83.19 270 ILE A O 1
ATOM 2250 N N . THR A 1 271 ? -24.782 21.759 19.064 1.00 77.31 271 THR A N 1
ATOM 2251 C CA . THR A 1 271 ? -25.139 21.550 20.472 1.00 77.31 271 THR A CA 1
ATOM 2252 C C . THR A 1 271 ? -26.229 20.488 20.576 1.00 77.31 271 THR A C 1
ATOM 2254 O O . THR A 1 271 ? -27.415 20.806 20.571 1.00 77.31 271 THR A O 1
ATOM 2257 N N . ALA A 1 272 ? -25.830 19.220 20.668 1.00 77.44 272 ALA A N 1
ATOM 2258 C CA . ALA A 1 272 ? -26.744 18.097 20.850 1.00 77.44 272 ALA A CA 1
ATOM 2259 C C . ALA A 1 272 ? -26.456 17.333 22.147 1.00 77.44 272 ALA A C 1
ATOM 2261 O O . ALA A 1 272 ? -25.311 17.205 22.590 1.00 77.44 272 ALA A O 1
ATOM 2262 N N . ASN A 1 273 ? -27.498 16.752 22.746 1.00 73.56 273 ASN A N 1
ATOM 2263 C CA . ASN A 1 273 ? -27.309 15.782 23.818 1.00 73.56 273 ASN A CA 1
ATOM 2264 C C . ASN A 1 273 ? -26.727 14.487 23.231 1.00 73.56 273 ASN A C 1
ATOM 2266 O O . ASN A 1 273 ? -27.456 13.629 22.730 1.00 73.56 273 ASN A O 1
ATOM 2270 N N . LYS A 1 274 ? -25.403 14.337 23.342 1.00 77.31 274 LYS A N 1
ATOM 2271 C CA . LYS A 1 274 ? -24.624 13.238 22.753 1.00 77.31 274 LYS A CA 1
ATOM 2272 C C . LYS A 1 274 ? -24.945 11.851 23.325 1.00 77.31 274 LYS A C 1
ATOM 2274 O O . LYS A 1 274 ? -24.351 10.873 22.893 1.00 77.31 274 LYS A O 1
ATOM 2279 N N . ARG A 1 275 ? -25.832 11.731 24.318 1.00 64.69 275 ARG A N 1
ATOM 2280 C CA . ARG A 1 275 ? -26.150 10.452 24.981 1.00 64.69 275 ARG A CA 1
ATOM 2281 C C . ARG A 1 275 ? -27.230 9.634 24.273 1.00 64.69 275 ARG A C 1
ATOM 2283 O O . ARG A 1 275 ? -27.386 8.463 24.597 1.00 64.69 275 ARG A O 1
ATOM 2290 N N . SER A 1 276 ? -27.979 10.224 23.339 1.00 73.94 276 SER A N 1
ATOM 2291 C CA . SER A 1 276 ? -29.033 9.523 22.598 1.00 73.94 276 SER A CA 1
ATOM 2292 C C . SER A 1 276 ? -28.893 9.748 21.100 1.00 73.94 276 SER A C 1
ATOM 2294 O O . SER A 1 276 ? -28.761 10.881 20.644 1.00 73.94 276 SER A O 1
ATOM 2296 N N . LYS A 1 277 ? -28.966 8.657 20.331 1.00 74.81 277 LYS A N 1
ATOM 2297 C CA . LYS A 1 277 ? -28.937 8.697 18.867 1.00 74.81 277 LYS A CA 1
ATOM 2298 C C . LYS A 1 277 ? -30.104 9.515 18.305 1.00 74.81 277 LYS A C 1
ATOM 2300 O O . LYS A 1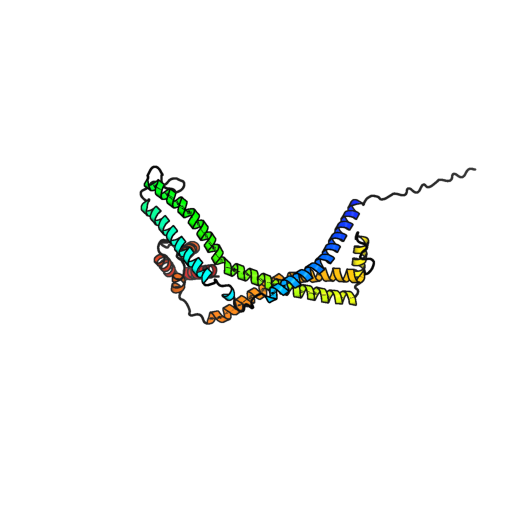 277 ? -29.872 10.356 17.448 1.00 74.81 277 LYS A O 1
ATOM 2305 N N . SER A 1 278 ? -31.320 9.330 18.824 1.00 74.38 278 SER A N 1
ATOM 2306 C CA . SER A 1 278 ? -32.499 10.082 18.371 1.00 74.38 278 SER A CA 1
ATOM 2307 C C . SER A 1 278 ? -32.351 11.582 18.621 1.00 74.38 278 SER A C 1
ATOM 2309 O O . SER A 1 278 ? -32.677 12.379 17.752 1.00 74.38 278 SER A O 1
ATOM 2311 N N . ASN A 1 279 ? -31.784 11.966 19.769 1.00 76.38 279 ASN A N 1
ATOM 2312 C CA . ASN A 1 279 ? -31.608 13.373 20.131 1.00 76.38 279 ASN A CA 1
ATOM 2313 C C . ASN A 1 279 ? -30.526 14.045 19.285 1.00 76.38 279 ASN A C 1
ATOM 2315 O O . ASN A 1 279 ? -30.640 15.227 18.991 1.00 76.38 279 ASN A O 1
ATOM 2319 N N . ILE A 1 280 ? -29.484 13.304 18.893 1.00 79.19 280 ILE A N 1
ATOM 2320 C CA . ILE A 1 280 ? -28.481 13.798 17.948 1.00 79.19 280 ILE A CA 1
ATOM 2321 C C . ILE A 1 280 ? -29.114 14.022 16.571 1.00 79.19 280 ILE A C 1
ATOM 2323 O O . ILE A 1 280 ? -28.957 15.098 16.007 1.00 79.19 280 ILE A O 1
ATOM 2327 N N . ILE A 1 281 ? -29.854 13.038 16.053 1.00 81.62 281 ILE A N 1
ATOM 2328 C CA . ILE A 1 281 ? -30.507 13.134 14.738 1.00 81.62 281 ILE A CA 1
ATOM 2329 C C . ILE A 1 281 ? -31.489 14.309 14.718 1.00 81.62 281 ILE A C 1
ATOM 2331 O O . ILE A 1 281 ? -31.435 15.137 13.816 1.00 81.62 281 ILE A O 1
ATOM 2335 N N . GLN A 1 282 ? -32.323 14.437 15.749 1.00 82.00 282 GLN A N 1
ATOM 2336 C CA . GLN A 1 282 ? -33.270 15.539 15.872 1.00 82.00 282 GLN A CA 1
ATOM 2337 C C . GLN A 1 282 ? -32.563 16.900 15.983 1.00 82.00 282 GLN A C 1
ATOM 2339 O O . GLN A 1 282 ? -32.929 17.832 15.278 1.00 82.00 282 GLN A O 1
ATOM 2344 N N . ALA A 1 283 ? -31.491 17.003 16.776 1.00 80.81 283 ALA A N 1
ATOM 2345 C CA . ALA A 1 283 ? -30.720 18.241 16.902 1.00 80.81 283 ALA A CA 1
ATOM 2346 C C . ALA A 1 283 ? -30.014 18.662 15.601 1.00 80.81 283 ALA A C 1
ATOM 2348 O O . ALA A 1 283 ? -29.752 19.851 15.425 1.00 80.81 283 ALA A O 1
ATOM 2349 N N . ILE A 1 284 ? -29.700 17.709 14.713 1.00 81.00 284 ILE A N 1
ATOM 2350 C CA . ILE A 1 284 ? -29.169 17.961 13.365 1.00 81.00 284 ILE A CA 1
ATOM 2351 C C . ILE A 1 284 ? -30.293 18.425 12.426 1.00 81.00 284 ILE A C 1
ATOM 2353 O O . ILE A 1 284 ? -30.126 19.413 11.713 1.00 81.00 284 ILE A O 1
ATOM 2357 N N . LEU A 1 285 ? -31.449 17.754 12.452 1.00 82.00 285 LEU A N 1
ATOM 2358 C CA . LEU A 1 285 ? -32.612 18.101 11.624 1.00 82.00 285 LEU A CA 1
ATOM 2359 C C . LEU A 1 285 ? -33.246 19.450 12.011 1.00 82.00 285 LEU A C 1
ATOM 2361 O O . LEU A 1 285 ? -33.847 20.104 11.167 1.00 82.00 285 LEU A O 1
ATOM 2365 N N . GLU A 1 286 ? -33.079 19.897 13.257 1.00 84.94 286 GLU A N 1
ATOM 2366 C CA . GLU A 1 286 ? -33.558 21.197 13.751 1.00 84.94 286 GLU A CA 1
ATOM 2367 C C . GLU A 1 286 ? -32.583 22.365 13.474 1.00 84.94 286 GLU A C 1
ATOM 2369 O O . GLU A 1 286 ? -32.903 23.516 13.780 1.00 84.94 286 GLU A O 1
ATOM 2374 N N . GLN A 1 287 ? -31.397 22.115 12.897 1.00 83.31 287 GLN A N 1
ATOM 2375 C CA . GLN A 1 287 ? -30.470 23.191 12.516 1.00 83.31 287 GLN A CA 1
ATOM 2376 C C . GLN A 1 287 ? -30.965 24.001 11.310 1.00 83.31 287 GLN A C 1
ATOM 2378 O O . GLN A 1 287 ? -31.733 23.525 10.478 1.00 83.31 287 GLN A O 1
ATOM 2383 N N . GLN A 1 288 ? -30.455 25.231 11.187 1.00 76.69 288 GLN A N 1
ATOM 2384 C CA . GLN A 1 288 ? -30.663 26.070 10.006 1.00 76.69 288 GLN A CA 1
ATOM 2385 C C . GLN A 1 288 ? -30.126 25.391 8.731 1.00 76.69 288 GLN A C 1
ATOM 2387 O O . GLN A 1 288 ? -29.126 24.674 8.809 1.00 76.69 288 GLN A O 1
ATOM 2392 N N . PRO A 1 289 ? -30.736 25.645 7.557 1.00 73.44 289 PRO A N 1
ATOM 2393 C CA . PRO A 1 289 ? -30.389 24.969 6.303 1.00 73.44 289 PRO A CA 1
ATOM 2394 C C . PRO A 1 289 ? -28.903 25.093 5.930 1.00 73.44 289 PRO A C 1
ATOM 2396 O O . PRO A 1 289 ? -28.309 24.114 5.501 1.00 73.44 289 PRO A O 1
ATOM 2399 N N . GLU A 1 290 ? -28.259 26.231 6.212 1.00 72.12 290 GLU A N 1
ATOM 2400 C CA . GLU A 1 290 ? -26.815 26.414 5.976 1.00 72.12 290 GLU A CA 1
ATOM 2401 C C . GLU A 1 290 ? -25.946 25.419 6.767 1.00 72.12 290 GLU A C 1
ATOM 2403 O O . GLU A 1 290 ? -24.959 24.895 6.254 1.00 72.12 290 GLU A O 1
ATOM 2408 N N . LYS A 1 291 ? -26.336 25.098 8.007 1.00 74.69 291 LYS A N 1
ATOM 2409 C CA . LYS A 1 291 ? -25.654 24.084 8.824 1.00 74.69 291 LYS A CA 1
ATOM 2410 C C . LYS A 1 291 ? -26.005 22.661 8.403 1.00 74.69 291 LYS A C 1
ATOM 2412 O O . LYS A 1 291 ? -25.201 21.758 8.605 1.00 74.69 291 LYS A O 1
ATOM 2417 N N . GLN A 1 292 ? -27.186 22.438 7.830 1.00 74.12 292 GLN A N 1
ATOM 2418 C CA . GLN A 1 292 ? -27.534 21.136 7.259 1.00 74.12 292 GLN A CA 1
ATOM 2419 C C . GLN A 1 292 ? -26.697 20.843 6.011 1.00 74.12 292 GLN A C 1
ATOM 2421 O O . GLN A 1 292 ? -26.234 19.716 5.853 1.00 74.12 292 GLN A O 1
ATOM 2426 N N . ASP A 1 293 ? -26.423 21.852 5.182 1.00 73.38 293 ASP A N 1
ATOM 2427 C CA . ASP A 1 293 ? -25.526 21.723 4.030 1.00 73.38 293 ASP A CA 1
ATOM 2428 C C . ASP A 1 293 ? -24.079 21.432 4.459 1.00 73.38 293 ASP A C 1
ATOM 2430 O O . ASP A 1 293 ? -23.411 20.589 3.855 1.00 73.38 293 ASP A O 1
ATOM 2434 N N . GLU A 1 294 ? -23.609 22.052 5.548 1.00 78.19 294 GLU A N 1
ATOM 2435 C CA . GLU A 1 294 ? -22.313 21.735 6.164 1.00 78.19 294 GLU A CA 1
ATOM 2436 C C . GLU A 1 294 ? -22.267 20.280 6.656 1.00 78.19 294 GLU A C 1
ATOM 2438 O O . GLU A 1 294 ? -21.336 19.544 6.330 1.00 78.19 294 GLU A O 1
ATOM 2443 N N . VAL A 1 295 ? -23.316 19.825 7.349 1.00 78.12 295 VAL A N 1
ATOM 2444 C CA . VAL A 1 295 ? -23.454 18.430 7.794 1.00 78.12 295 VAL A CA 1
ATOM 2445 C C . VAL A 1 295 ? -23.469 17.462 6.612 1.00 78.12 295 VAL A C 1
ATOM 2447 O O . VAL A 1 295 ? -22.815 16.425 6.673 1.00 78.12 295 VAL A O 1
ATOM 2450 N N . ILE A 1 296 ? -24.169 17.782 5.522 1.00 77.50 296 ILE A N 1
ATOM 2451 C CA . ILE A 1 296 ? -24.180 16.972 4.294 1.00 77.50 296 ILE A CA 1
ATOM 2452 C C . ILE A 1 296 ? -22.783 16.933 3.660 1.00 77.50 296 ILE A C 1
ATOM 2454 O O . ILE A 1 296 ? -22.344 15.872 3.210 1.00 77.50 296 ILE A O 1
ATOM 2458 N N . GLY A 1 297 ? -22.062 18.056 3.655 1.00 72.50 297 GLY A N 1
ATOM 2459 C CA . GLY A 1 297 ? -20.676 18.136 3.195 1.00 72.50 297 GLY A CA 1
ATOM 2460 C C . GLY A 1 297 ? -19.741 17.242 4.010 1.00 72.50 297 GLY A C 1
ATOM 2461 O O . GLY A 1 297 ? -18.997 16.443 3.440 1.00 72.50 297 GLY A O 1
ATOM 2462 N N . THR A 1 298 ? -19.828 17.305 5.339 1.00 76.19 298 THR A N 1
ATOM 2463 C CA . THR A 1 298 ? -19.047 16.454 6.245 1.00 76.19 298 THR A CA 1
ATOM 2464 C C . THR A 1 298 ? -19.443 14.984 6.120 1.00 76.19 298 THR A C 1
ATOM 2466 O O . THR A 1 298 ? -18.567 14.127 6.051 1.00 76.19 298 THR A O 1
ATOM 2469 N N . LEU A 1 299 ? -20.737 14.673 5.991 1.00 76.50 299 LEU A N 1
ATOM 2470 C CA . LEU A 1 299 ? -21.221 13.314 5.733 1.00 76.50 299 LEU A CA 1
ATOM 2471 C C . LEU A 1 299 ? -20.657 12.749 4.436 1.00 76.50 299 LEU A C 1
ATOM 2473 O O . LEU A 1 299 ? -20.248 11.593 4.405 1.00 76.50 299 LEU A O 1
ATOM 2477 N N . ARG A 1 300 ? -20.596 13.560 3.376 1.00 69.94 300 ARG A N 1
ATOM 2478 C CA . ARG A 1 300 ? -20.015 13.141 2.101 1.00 69.94 300 ARG A CA 1
ATOM 2479 C C . ARG A 1 300 ? -18.532 12.801 2.252 1.00 69.94 300 ARG A C 1
ATOM 2481 O O . ARG A 1 300 ? -18.105 11.833 1.646 1.00 69.94 300 ARG A O 1
ATOM 2488 N N . ILE A 1 301 ? -17.786 13.536 3.079 1.00 70.12 301 ILE A N 1
ATOM 2489 C CA . ILE A 1 301 ? -16.370 13.256 3.378 1.00 70.12 301 ILE A CA 1
ATOM 2490 C C . ILE A 1 301 ? -16.212 12.003 4.254 1.00 70.12 301 ILE A C 1
ATOM 2492 O O . ILE A 1 301 ? -15.294 11.221 4.045 1.00 70.12 301 ILE A O 1
ATOM 2496 N N . MET A 1 302 ? -17.100 11.794 5.229 1.00 65.19 302 MET A N 1
ATOM 2497 C CA . MET A 1 302 ? -17.060 10.623 6.118 1.00 65.19 302 MET A CA 1
ATOM 2498 C C . MET A 1 302 ? -17.491 9.322 5.428 1.00 65.19 302 MET A C 1
ATOM 2500 O O . MET A 1 302 ? -17.131 8.239 5.885 1.00 65.19 302 MET A O 1
ATOM 2504 N N . LEU A 1 303 ? -18.299 9.423 4.368 1.00 61.97 303 LEU A N 1
ATOM 2505 C CA . LEU A 1 303 ? -18.812 8.288 3.596 1.00 61.97 303 LEU A CA 1
ATOM 2506 C C . LEU A 1 303 ? -18.031 8.028 2.291 1.00 61.97 303 LEU A C 1
ATOM 2508 O O . LEU A 1 303 ? -18.296 7.011 1.648 1.00 61.97 303 LEU A O 1
ATOM 2512 N N . SER A 1 304 ? -17.108 8.917 1.898 1.00 55.66 304 SER A N 1
ATOM 2513 C CA . SER A 1 304 ? -16.203 8.770 0.739 1.00 55.66 304 SER A CA 1
ATOM 2514 C C . SER A 1 304 ? -14.879 8.109 1.102 1.00 55.66 304 SER A C 1
ATOM 2516 O O . SER A 1 304 ? -14.401 7.273 0.303 1.00 55.66 304 SER A O 1
#

Foldseek 3Di:
DDDDDDDPPPPPPPCPPCPPVLVVLLVVLQVLLVCLVVVVVVLVVVLVVLVVVVVVQDPDPALCVLDADPVLVVLLVVLLVVLVVLVVVLVVLCVVCVVFDADPVRQGDVVDVSSVVSNVSCVVSVVVNVVSVVVNVVSVCRSVVVLVVSLLSVLQNVLSVQLVVLLVVQLVVCLVVVDPVLLVVLVVSCVSYPDVPCPVPSSNSSSSSVSNVRSVVSNVSSVVSSVVVVVSNVVSVVVVVVPDPPDDPLNLLVPDDLVVLVVLCVVLVQPFPSPDSVRSSVSLVPDDVVSVVVSVVVSVVVVD

pLDDT: mean 80.56, std 13.26, range [42.16, 96.0]

Secondary structure (DSSP, 8-state):
------------------HHHHHHHHHHHHHHHHHHHHHHHHHHHHHHHHHHHHHHS----SGGGGSPPHHHHHHHHHHHHHHHHHHHHHHHHHHHTTTSPBPTTSPBPTTSHHHHHHHHHHHHHHHHHHHHHHHHHHHHHHHHHHHHHHHHHHHHHHHHHHHHHHHHHHHHHHHHH--HHHHHHHHHHHHH-S-GGGSS-HHHHHHHHHHHHHHHHHTTHHHHHHHHHHHHHHHHHHHHHTTS----HHHHHHHS-HHHHHHHHHHTT----TT-HHHHHHHHHTS-HHHHHHHHHHHHHHH-

Nearest PDB structures (foldseek):
  5ew5-assembly4_D  TM=2.533E-01  e=4.910E+00  Escherichia coli

Sequence (304 aa):
MARRRRSRRSKRRSSNGNSYGSFLLQAFVTVTVLLVLFGSLLTFIFWLIFERKNSRLPKVRSITAFDHTDRETSKINALRASLSRHYNRLDQIEKDGADLRKRNDGLFNEQSQRGRRFNLEIQRISPEIDEQESSLSYYEDLPNQRLKKWLFDRSMVLSFRISILIYIASFAAFYVLEPTWMLQLSTMMQKYSLLDFYSAYPTLYGTSVGSFVLSSLGLLSYYFFKDDLKGKLHNHFEEKEEERPKYTLEDILQSLSHVQLKELVDTCNITANKRSKSNIIQAILEQQPEKQDEVIGTLRIMLS

Solvent-accessible surface area (backbone atoms only — not comparable to full-atom values): 17027 Å² total; per-residue (Å²): 139,86,82,84,80,78,82,81,78,78,77,80,76,79,82,84,79,48,68,67,63,53,48,52,52,21,51,51,45,36,50,51,51,49,46,49,59,52,42,52,54,46,52,52,51,49,35,52,53,37,50,59,50,52,74,71,51,79,89,73,90,50,66,73,78,34,52,76,49,74,70,52,49,51,47,47,51,50,44,53,58,46,48,53,51,53,51,53,49,52,53,46,52,52,62,75,42,66,89,54,59,63,46,98,87,71,43,47,40,62,90,38,73,65,28,40,52,50,43,55,49,48,68,54,48,53,60,56,44,56,54,45,51,54,51,41,54,54,63,69,44,44,31,59,52,49,45,53,52,51,43,50,56,54,17,47,36,55,12,39,53,46,13,49,51,42,24,55,52,41,28,53,51,36,66,74,63,59,50,67,70,41,57,51,48,29,54,50,50,51,76,36,30,85,60,76,83,49,79,83,47,46,69,65,50,26,21,52,48,56,12,44,57,55,14,54,58,29,46,62,46,27,61,57,41,38,53,51,53,52,48,55,48,50,54,68,41,60,78,57,52,81,74,57,80,86,71,49,73,64,60,54,56,69,69,50,51,64,64,58,52,45,53,49,33,62,75,67,71,51,91,45,60,81,88,39,62,69,48,37,50,50,49,52,71,70,44,59,67,73,57,40,52,50,49,51,52,52,49,51,63,76,75,104

Radius of gyration: 35.29 Å; Cα contacts (8 Å, |Δi|>4): 214; chains: 1; bounding box: 123×41×87 Å

Mean predicted aligned error: 15.49 Å

Organism: NCBI:txid318456